Protein AF-A0AAN6PGN1-F1 (afdb_monomer)

Structure (mmCIF, N/CA/C/O backbone):
data_AF-A0AAN6PGN1-F1
#
_entry.id   AF-A0AAN6PGN1-F1
#
loop_
_atom_site.group_PDB
_atom_site.id
_atom_site.type_symbol
_atom_site.label_atom_id
_atom_site.label_alt_id
_atom_site.label_comp_id
_atom_site.label_asym_id
_atom_site.label_entity_id
_atom_site.label_seq_id
_atom_site.pdbx_PDB_ins_code
_atom_site.Cartn_x
_atom_site.Cartn_y
_atom_site.Cartn_z
_atom_site.occupancy
_atom_site.B_iso_or_equiv
_atom_site.auth_seq_id
_atom_site.auth_comp_id
_atom_site.auth_asym_id
_atom_site.auth_atom_id
_atom_site.pdbx_PDB_model_num
ATOM 1 N N . SER A 1 1 ? -33.508 22.341 -32.900 1.00 58.41 1 SER A N 1
ATOM 2 C CA . SER A 1 1 ? -33.892 21.051 -32.299 1.00 58.41 1 SER A CA 1
ATOM 3 C C . SER A 1 1 ? -32.968 19.921 -32.695 1.00 58.41 1 SER A C 1
ATOM 5 O O . SER A 1 1 ? -32.233 19.479 -31.824 1.00 58.41 1 SER A O 1
ATOM 7 N N . SER A 1 2 ? -32.912 19.515 -33.970 1.00 60.19 2 SER A N 1
ATOM 8 C CA . SER A 1 2 ? -32.261 18.254 -34.379 1.00 60.19 2 SER A CA 1
ATOM 9 C C . SER A 1 2 ? -30.797 18.068 -33.951 1.00 60.19 2 SER A C 1
ATOM 11 O O . SER A 1 2 ? -30.412 16.958 -33.599 1.00 60.19 2 SER A O 1
ATOM 13 N N . GLU A 1 3 ? -29.973 19.120 -33.910 1.00 56.38 3 GLU A N 1
ATOM 14 C CA . GLU A 1 3 ? -28.584 19.019 -33.415 1.00 56.38 3 GLU A CA 1
ATOM 15 C C . GLU A 1 3 ? -28.478 18.769 -31.898 1.00 56.38 3 GLU A C 1
ATOM 17 O O . GLU A 1 3 ? -27.506 18.176 -31.434 1.00 56.38 3 GLU A O 1
ATOM 22 N N . ALA A 1 4 ? -29.472 19.195 -31.112 1.00 56.56 4 ALA A N 1
ATOM 23 C CA . ALA A 1 4 ? -29.529 18.914 -29.678 1.00 56.56 4 ALA A CA 1
ATOM 24 C C . ALA A 1 4 ? -30.050 17.490 -29.420 1.00 56.56 4 ALA A C 1
ATOM 26 O O . ALA A 1 4 ? -29.478 16.766 -28.609 1.00 56.56 4 ALA A O 1
ATOM 27 N N . GLU A 1 5 ? -31.074 17.071 -30.169 1.00 56.91 5 GLU A N 1
ATOM 28 C CA . GLU A 1 5 ? -31.653 15.720 -30.116 1.00 56.91 5 GLU A CA 1
ATOM 29 C C . GLU A 1 5 ? -30.605 14.656 -30.501 1.00 56.91 5 GLU A C 1
ATOM 31 O O . GLU A 1 5 ? -30.325 13.751 -29.717 1.00 56.91 5 GLU A O 1
ATOM 36 N N . THR A 1 6 ? -29.902 14.835 -31.625 1.00 69.56 6 THR A N 1
ATOM 37 C CA . THR A 1 6 ? -28.827 13.915 -32.064 1.00 69.56 6 THR A CA 1
ATOM 38 C C . THR A 1 6 ? -27.598 13.901 -31.147 1.00 69.56 6 THR A C 1
ATOM 40 O O . THR A 1 6 ? -26.851 12.919 -31.125 1.00 69.56 6 THR A O 1
ATOM 43 N N . ARG A 1 7 ? -27.363 14.963 -30.363 1.00 66.19 7 ARG A N 1
ATOM 44 C CA . ARG A 1 7 ? -26.332 14.965 -29.314 1.00 66.19 7 ARG A CA 1
ATOM 45 C C . ARG A 1 7 ? -26.780 14.155 -28.097 1.00 66.19 7 ARG A C 1
ATOM 47 O O . ARG A 1 7 ? -26.010 13.337 -27.605 1.00 66.19 7 ARG A O 1
ATOM 54 N N . GLN A 1 8 ? -28.029 14.323 -27.669 1.00 73.19 8 GLN A N 1
ATOM 55 C CA . GLN A 1 8 ? -28.605 13.591 -26.541 1.00 73.19 8 GLN A CA 1
ATOM 56 C C . GLN A 1 8 ? -28.686 12.076 -26.810 1.00 73.19 8 GLN A C 1
ATOM 58 O O . GLN A 1 8 ? -28.377 11.282 -25.921 1.00 73.19 8 GLN A O 1
ATOM 63 N N . GLU A 1 9 ? -29.014 11.665 -28.039 1.00 74.94 9 GLU A N 1
ATOM 64 C CA . GLU A 1 9 ? -28.977 10.257 -28.472 1.00 74.94 9 GLU A CA 1
ATOM 65 C C . GLU A 1 9 ? -27.556 9.666 -28.435 1.00 74.94 9 GLU A C 1
ATOM 67 O O . GLU A 1 9 ? -27.356 8.539 -27.973 1.00 74.94 9 GLU A O 1
ATOM 72 N N . ARG A 1 10 ? -26.544 10.431 -28.873 1.00 72.62 10 ARG A N 1
ATOM 73 C CA . ARG A 1 10 ? -25.129 10.022 -28.801 1.00 72.62 10 ARG A CA 1
ATOM 74 C C . ARG A 1 10 ? -24.652 9.846 -27.363 1.00 72.62 10 ARG A C 1
ATOM 76 O O . ARG A 1 10 ? -23.996 8.848 -27.068 1.00 72.62 10 ARG A O 1
ATOM 83 N N . ASP A 1 11 ? -25.005 10.777 -26.482 1.00 80.25 11 ASP A N 1
ATOM 84 C CA . ASP A 1 11 ? -24.640 10.707 -25.067 1.00 80.25 11 ASP A CA 1
ATOM 85 C C . ASP A 1 11 ? -25.315 9.493 -24.395 1.00 80.25 11 ASP A C 1
ATOM 87 O O . ASP A 1 11 ? -24.651 8.731 -23.690 1.00 80.25 11 ASP A O 1
ATOM 91 N N . GLN A 1 12 ? -26.596 9.220 -24.683 1.00 78.50 12 GLN A N 1
ATOM 92 C CA . GLN A 1 12 ? -27.287 8.011 -24.204 1.00 78.50 12 GLN A CA 1
ATOM 93 C C . GLN A 1 12 ? -26.633 6.711 -24.693 1.00 78.50 12 GLN A C 1
ATOM 95 O O . GLN A 1 12 ? -26.449 5.787 -23.897 1.00 78.50 12 GLN A O 1
ATOM 100 N N . LEU A 1 13 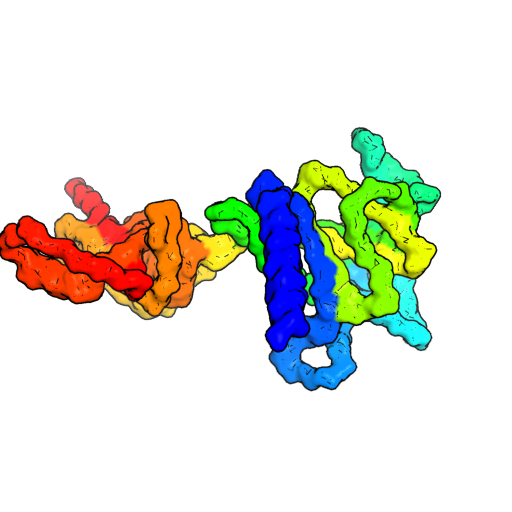? -26.233 6.633 -25.966 1.00 81.75 13 LEU A N 1
ATOM 101 C CA . LEU A 1 13 ? -25.533 5.465 -26.511 1.00 81.75 13 LEU A CA 1
ATOM 102 C C . LEU A 1 13 ? -24.159 5.256 -25.847 1.00 81.75 13 LEU A C 1
ATOM 104 O O . LEU A 1 13 ? -23.772 4.118 -25.561 1.00 81.75 13 LEU A O 1
ATOM 108 N N . ALA A 1 14 ? -23.438 6.340 -25.546 1.00 76.69 14 ALA A N 1
ATOM 109 C CA . ALA A 1 14 ? -22.181 6.284 -24.804 1.00 76.69 14 ALA A CA 1
ATOM 110 C C . ALA A 1 14 ? -22.390 5.780 -23.364 1.00 76.69 14 ALA A C 1
ATOM 112 O O . ALA A 1 14 ? -21.690 4.861 -22.934 1.00 76.69 14 ALA A O 1
ATOM 113 N N . PHE A 1 15 ? -23.392 6.296 -22.640 1.00 79.38 15 PHE A N 1
ATOM 114 C CA . PHE A 1 15 ? -23.737 5.807 -21.299 1.00 79.38 15 PHE A CA 1
ATOM 115 C C . PHE A 1 15 ? -24.167 4.334 -21.301 1.00 79.38 15 PHE A C 1
ATOM 117 O O . PHE A 1 15 ? -23.725 3.576 -20.437 1.00 79.38 15 PHE A O 1
ATOM 124 N N . ALA A 1 16 ? -24.961 3.898 -22.283 1.00 76.44 16 ALA A N 1
ATOM 125 C CA . ALA A 1 16 ? -25.347 2.494 -22.435 1.00 76.44 16 ALA A CA 1
ATOM 126 C C . ALA A 1 16 ? -24.127 1.588 -22.684 1.00 76.44 16 ALA A C 1
ATOM 128 O O . ALA A 1 16 ? -24.008 0.533 -22.064 1.00 76.44 16 ALA A O 1
ATOM 129 N N . THR A 1 17 ? -23.180 2.033 -23.517 1.00 83.69 17 THR A N 1
ATOM 130 C CA . THR A 1 17 ? -21.924 1.311 -23.789 1.00 83.69 17 THR A CA 1
ATOM 131 C C . THR A 1 17 ? -21.066 1.166 -22.527 1.00 83.69 17 THR A C 1
ATOM 133 O O . THR A 1 17 ? -20.557 0.081 -22.245 1.00 83.69 17 THR A O 1
ATOM 136 N N . VAL A 1 18 ? -20.936 2.231 -21.727 1.00 77.06 18 VAL A N 1
ATOM 137 C CA . VAL A 1 18 ? -20.223 2.190 -20.436 1.00 77.06 18 VAL A CA 1
ATOM 138 C C . VAL A 1 18 ? -20.946 1.285 -19.432 1.00 77.06 18 VAL A C 1
ATOM 140 O O . VAL A 1 18 ? -20.298 0.510 -18.732 1.00 77.06 18 VAL A O 1
ATOM 143 N N . SER A 1 19 ? -22.278 1.335 -19.380 1.00 71.88 19 SER A N 1
ATOM 144 C CA . SER A 1 19 ? -23.086 0.500 -18.484 1.00 71.88 19 SER A CA 1
ATOM 145 C C . SER A 1 19 ? -22.973 -0.993 -18.816 1.00 71.88 19 SER A C 1
ATOM 147 O O . SER A 1 19 ? -22.769 -1.797 -17.909 1.00 71.88 19 SER A O 1
ATOM 149 N N . ASP A 1 20 ? -23.015 -1.367 -20.096 1.00 75.25 20 ASP A N 1
ATOM 150 C CA . ASP A 1 20 ? -22.817 -2.747 -20.558 1.00 75.25 20 ASP A CA 1
ATOM 151 C C . ASP A 1 20 ? -21.380 -3.245 -20.302 1.00 75.25 20 ASP A C 1
ATOM 153 O O . ASP A 1 20 ? -21.184 -4.368 -19.833 1.00 75.25 20 ASP A O 1
ATOM 157 N N . ALA A 1 21 ? -20.365 -2.397 -20.506 1.00 72.19 21 ALA A N 1
ATOM 158 C CA . ALA A 1 21 ? -18.983 -2.717 -20.141 1.00 72.19 21 ALA A CA 1
ATOM 159 C C . ALA A 1 21 ? -18.827 -2.968 -18.626 1.00 72.19 21 ALA A C 1
ATOM 161 O O . ALA A 1 21 ? -18.235 -3.973 -18.225 1.00 72.19 21 ALA A O 1
ATOM 162 N N . LEU A 1 22 ? -19.418 -2.110 -17.787 1.00 68.88 22 LEU A N 1
ATOM 163 C CA . LEU A 1 22 ? -19.445 -2.289 -16.333 1.00 68.88 22 LEU A CA 1
ATOM 164 C C . LEU A 1 22 ? -20.215 -3.553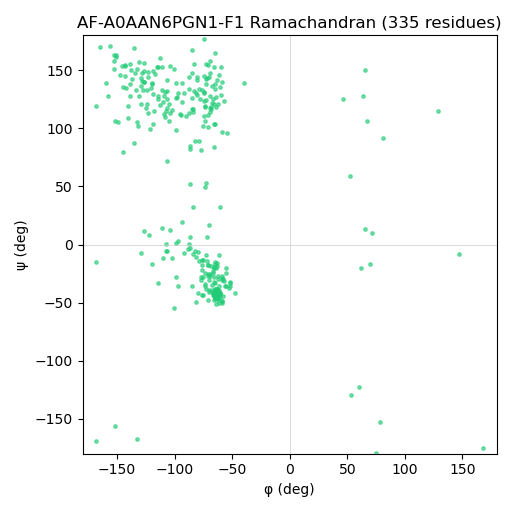 -15.928 1.00 68.88 22 LEU A C 1
ATOM 166 O O . LEU A 1 22 ? -19.731 -4.300 -15.085 1.00 68.88 22 LEU A O 1
ATOM 170 N N . ALA A 1 23 ? -21.360 -3.852 -16.546 1.00 66.81 23 ALA A N 1
ATOM 171 C CA . ALA A 1 23 ? -22.136 -5.063 -16.267 1.00 66.81 23 ALA A CA 1
ATOM 172 C C . ALA A 1 23 ? -21.358 -6.347 -16.619 1.00 66.81 23 ALA A C 1
ATOM 174 O O . ALA A 1 23 ? -21.334 -7.296 -15.833 1.00 66.81 23 ALA A O 1
ATOM 175 N N . LYS A 1 24 ? -20.637 -6.353 -17.748 1.00 65.19 24 LYS A N 1
ATOM 176 C CA . LYS A 1 24 ? -19.727 -7.442 -18.160 1.00 65.19 24 LYS A CA 1
ATOM 177 C C . LYS A 1 24 ? -18.535 -7.638 -17.216 1.00 65.19 24 LYS A C 1
ATOM 179 O O . LYS A 1 24 ? -17.930 -8.715 -17.220 1.00 65.19 24 LYS A O 1
ATOM 184 N N . GLN A 1 25 ? -18.199 -6.621 -16.422 1.00 60.25 25 GLN A N 1
ATOM 185 C CA . GLN A 1 25 ? -17.125 -6.649 -15.431 1.00 60.25 25 GLN A CA 1
ATOM 186 C C . GLN A 1 25 ? -17.639 -6.906 -14.002 1.00 60.25 25 GLN A C 1
ATOM 188 O O . GLN A 1 25 ? -16.940 -7.541 -13.222 1.00 60.25 25 GLN A O 1
ATOM 193 N N . ALA A 1 26 ? -18.880 -6.531 -13.675 1.00 51.75 26 ALA A N 1
ATOM 194 C CA . ALA A 1 26 ? -19.491 -6.673 -12.347 1.00 51.75 26 ALA A CA 1
ATOM 195 C C . ALA A 1 26 ? -19.645 -8.129 -11.860 1.00 51.75 26 ALA A C 1
ATOM 197 O O . ALA A 1 26 ? -19.813 -8.363 -10.665 1.00 51.75 26 ALA A O 1
ATOM 198 N N . GLY A 1 27 ? -19.583 -9.107 -12.771 1.00 46.38 27 GLY A N 1
ATOM 199 C CA . GLY A 1 27 ? -19.561 -10.542 -12.460 1.00 46.38 27 GLY A CA 1
ATOM 200 C C . GLY A 1 27 ? -18.165 -11.179 -12.422 1.00 46.38 27 GLY A C 1
ATOM 201 O O . GLY A 1 27 ? -18.068 -12.394 -12.260 1.00 46.38 27 GLY A O 1
ATOM 202 N N . LYS A 1 28 ? -17.086 -10.408 -12.610 1.00 52.62 28 LYS A N 1
ATOM 203 C CA . LYS A 1 28 ? -15.702 -10.906 -12.638 1.00 52.62 28 LYS A CA 1
ATOM 204 C C . LYS A 1 28 ? -14.901 -10.260 -11.513 1.00 52.62 28 LYS A C 1
ATOM 206 O O . LYS A 1 28 ? -14.868 -9.038 -11.409 1.00 52.62 28 LYS A O 1
ATOM 211 N N . SER A 1 29 ? -14.209 -11.069 -10.710 1.00 57.50 29 SER A N 1
ATOM 212 C CA . SER A 1 29 ? -13.208 -10.533 -9.783 1.00 57.50 29 SER A CA 1
ATOM 213 C C . SER A 1 29 ? -12.142 -9.798 -10.590 1.00 57.50 29 SER A C 1
ATOM 215 O O . SER A 1 29 ? -11.585 -10.358 -11.538 1.00 57.50 29 SER A O 1
ATOM 217 N N . VAL A 1 30 ? -11.839 -8.558 -10.213 1.00 62.94 30 VAL A N 1
ATOM 218 C CA . VAL A 1 30 ? -10.649 -7.874 -10.724 1.00 62.94 30 VAL A CA 1
ATOM 219 C C . VAL A 1 30 ? -9.453 -8.600 -10.113 1.00 62.94 30 VAL A C 1
ATOM 221 O O . VAL A 1 30 ? -9.309 -8.632 -8.896 1.00 62.94 30 VAL A O 1
ATOM 224 N N . PHE A 1 31 ? -8.659 -9.268 -10.949 1.00 66.75 31 PHE A N 1
ATOM 225 C CA . PHE A 1 31 ? -7.513 -10.086 -10.522 1.00 66.75 31 PHE A CA 1
ATOM 226 C C . PHE A 1 31 ? -6.163 -9.386 -10.726 1.00 66.75 31 PHE A C 1
ATOM 228 O O . PHE A 1 31 ? -5.146 -9.837 -10.205 1.00 66.75 31 PHE A O 1
ATOM 235 N N . ALA A 1 32 ? -6.165 -8.275 -11.468 1.00 77.12 32 ALA A N 1
ATOM 236 C CA . ALA A 1 32 ? -5.014 -7.420 -11.707 1.00 77.12 32 ALA A CA 1
ATOM 237 C C . ALA A 1 32 ? -5.451 -5.954 -11.851 1.00 77.12 32 ALA A C 1
ATOM 239 O O . ALA A 1 32 ? -6.515 -5.663 -12.401 1.00 77.12 32 ALA A O 1
ATOM 240 N N . VAL A 1 33 ? -4.614 -5.029 -11.385 1.00 82.62 33 VAL A N 1
ATOM 241 C CA . VAL A 1 33 ? -4.785 -3.575 -11.519 1.00 82.62 33 VAL A CA 1
ATOM 242 C C . VAL A 1 33 ? -3.419 -2.922 -11.733 1.00 82.62 33 VAL A C 1
ATOM 244 O O . VAL A 1 33 ? -2.397 -3.458 -11.312 1.00 82.62 33 VAL A O 1
ATOM 247 N N . GLY A 1 34 ? -3.376 -1.764 -12.386 1.00 85.56 34 GLY A N 1
ATOM 248 C CA . GLY A 1 34 ? -2.144 -0.998 -12.559 1.00 85.56 34 GLY A CA 1
ATOM 249 C C . GLY A 1 34 ? -2.408 0.482 -12.787 1.00 85.56 34 GLY A C 1
ATOM 250 O O . GLY A 1 34 ? -3.550 0.906 -12.968 1.00 85.56 34 GLY A O 1
ATOM 251 N N . GLY A 1 35 ? -1.343 1.277 -12.773 1.00 86.12 35 GLY A N 1
ATOM 252 C CA . GLY A 1 35 ? -1.432 2.730 -12.854 1.00 86.12 35 GLY A CA 1
ATOM 253 C C . GLY A 1 35 ? -0.090 3.411 -13.103 1.00 86.12 35 GLY A C 1
ATOM 254 O O . GLY A 1 35 ? 0.911 2.773 -13.437 1.00 86.12 35 GLY A O 1
ATOM 255 N N . LYS A 1 36 ? -0.081 4.742 -12.961 1.00 86.31 36 LYS A N 1
ATOM 256 C CA . LYS A 1 36 ? 1.104 5.589 -13.155 1.00 86.31 36 LYS A CA 1
ATOM 257 C C . LYS A 1 36 ? 1.244 6.598 -12.013 1.00 86.31 36 LYS A C 1
ATOM 259 O O . LYS A 1 36 ? 0.276 7.273 -11.675 1.00 86.31 36 LYS A O 1
ATOM 264 N N . ILE A 1 37 ? 2.448 6.726 -11.466 1.00 83.38 37 ILE A N 1
ATOM 265 C CA . ILE A 1 37 ? 2.864 7.784 -10.536 1.00 83.38 37 ILE A CA 1
ATOM 266 C C . ILE A 1 37 ? 3.595 8.837 -11.372 1.00 83.38 37 ILE A C 1
ATOM 268 O O . ILE A 1 37 ? 4.526 8.492 -12.099 1.00 83.38 37 ILE A O 1
ATOM 272 N N . LYS A 1 38 ? 3.205 10.111 -11.291 1.00 74.38 38 LYS A N 1
ATOM 273 C CA . LYS A 1 38 ? 3.974 11.200 -11.917 1.00 74.38 38 LYS A CA 1
ATOM 274 C C . LYS A 1 38 ? 5.230 11.472 -11.093 1.00 74.38 38 LYS A C 1
ATOM 276 O O . LYS A 1 38 ? 5.124 11.633 -9.882 1.00 74.38 38 LYS A O 1
ATOM 281 N N . VAL A 1 39 ? 6.389 11.554 -11.741 1.00 65.38 39 VAL A N 1
ATOM 282 C CA . VAL A 1 39 ? 7.678 11.796 -11.064 1.00 65.38 39 VAL A CA 1
ATOM 283 C C . VAL A 1 39 ? 7.703 13.199 -10.429 1.00 65.38 39 VAL A C 1
ATOM 285 O O . VAL A 1 39 ? 8.285 13.380 -9.364 1.00 65.38 39 VAL A O 1
ATOM 288 N N . ASP A 1 40 ? 6.962 14.161 -10.988 1.00 57.97 40 ASP A N 1
ATOM 289 C CA . ASP A 1 40 ? 6.768 15.502 -10.406 1.00 57.97 40 ASP A CA 1
ATOM 290 C C . ASP A 1 40 ? 6.131 15.464 -8.998 1.00 57.97 40 ASP A C 1
ATOM 292 O O . ASP A 1 40 ? 6.390 16.336 -8.174 1.00 57.97 40 ASP A O 1
ATOM 296 N N . ASN A 1 41 ? 5.341 14.425 -8.690 1.00 50.16 41 ASN A N 1
ATOM 297 C CA . ASN A 1 41 ? 4.671 14.244 -7.395 1.00 50.16 41 ASN A CA 1
ATOM 298 C C . ASN A 1 41 ? 5.546 13.520 -6.344 1.00 50.16 41 ASN A C 1
ATOM 300 O O . ASN A 1 41 ? 5.044 13.176 -5.275 1.00 50.16 41 ASN A O 1
ATOM 304 N N . LEU A 1 42 ? 6.829 13.253 -6.628 1.00 52.03 42 LEU A N 1
ATOM 305 C CA . LEU A 1 42 ? 7.799 12.752 -5.634 1.00 52.03 42 LEU A CA 1
ATOM 306 C C . LEU A 1 42 ? 8.326 13.864 -4.715 1.00 52.03 42 LEU A C 1
ATOM 308 O O . LEU A 1 42 ? 8.960 13.581 -3.701 1.00 52.03 42 LEU A O 1
ATOM 312 N N . ALA A 1 43 ? 8.097 15.128 -5.075 1.00 44.94 43 ALA A N 1
ATOM 313 C CA . ALA A 1 43 ? 8.437 16.268 -4.244 1.00 44.94 43 ALA A CA 1
ATOM 314 C C . ALA A 1 43 ? 7.385 16.440 -3.133 1.00 44.94 43 ALA A C 1
ATOM 316 O O . ALA A 1 43 ? 6.187 16.537 -3.403 1.00 44.94 43 ALA A O 1
ATOM 317 N N . GLY A 1 44 ? 7.833 16.479 -1.875 1.00 45.75 44 GLY A N 1
ATOM 318 C CA . GLY A 1 44 ? 6.946 16.649 -0.722 1.00 45.75 44 GLY A CA 1
ATOM 319 C C . GLY A 1 44 ? 6.148 17.958 -0.773 1.00 45.75 44 GLY A C 1
ATOM 320 O O . GLY A 1 44 ? 6.597 18.958 -1.345 1.00 45.75 44 GLY A O 1
ATOM 321 N N . VAL A 1 45 ? 4.971 17.953 -0.136 1.00 42.09 45 VAL A N 1
ATOM 322 C CA . VAL A 1 45 ? 4.048 19.099 -0.058 1.00 42.09 45 VAL A CA 1
ATOM 323 C C . VAL A 1 45 ? 4.750 20.300 0.592 1.00 42.09 45 VAL A C 1
ATOM 325 O O . VAL A 1 45 ? 4.834 20.389 1.814 1.00 42.09 45 VAL A O 1
ATOM 328 N N . GLY A 1 46 ? 5.265 21.220 -0.232 1.00 47.19 46 GLY A N 1
ATOM 329 C CA . GLY A 1 46 ? 5.945 22.437 0.231 1.00 47.19 46 GLY A CA 1
ATOM 330 C C . GLY A 1 46 ? 7.100 22.963 -0.633 1.00 47.19 46 GLY A C 1
ATOM 331 O O . GLY A 1 46 ? 7.580 24.059 -0.358 1.00 47.19 46 GLY A O 1
ATOM 332 N N . SER A 1 47 ? 7.556 22.240 -1.663 1.00 39.50 47 SER A N 1
ATOM 333 C CA . SER A 1 47 ? 8.641 22.711 -2.548 1.00 39.50 47 SER A CA 1
ATOM 334 C C . SER A 1 47 ? 8.126 23.318 -3.860 1.00 39.50 47 SER A C 1
ATOM 336 O O . SER A 1 47 ? 7.169 22.830 -4.458 1.00 39.50 47 SER A O 1
ATOM 338 N N . ASN A 1 48 ? 8.751 24.420 -4.293 1.00 40.84 48 ASN A N 1
ATOM 339 C CA . ASN A 1 48 ? 8.381 25.131 -5.519 1.00 40.84 48 ASN A CA 1
ATOM 340 C C . ASN A 1 48 ? 8.582 24.259 -6.770 1.00 40.84 48 ASN A C 1
ATOM 342 O O . ASN A 1 48 ? 9.568 23.537 -6.895 1.00 40.84 48 ASN A O 1
ATOM 346 N N . VAL A 1 49 ? 7.655 24.387 -7.719 1.00 46.78 49 VAL A N 1
ATOM 347 C CA . VAL A 1 49 ? 7.607 23.619 -8.971 1.00 46.78 49 VAL A CA 1
ATOM 348 C C . VAL A 1 49 ? 8.816 23.931 -9.865 1.00 46.78 49 VAL A C 1
ATOM 350 O O . VAL A 1 49 ? 8.810 24.963 -10.530 1.00 46.78 49 VAL A O 1
ATOM 353 N N . SER A 1 50 ? 9.812 23.033 -9.923 1.00 42.50 50 SER A N 1
ATOM 354 C CA . SER A 1 50 ? 10.677 22.864 -11.113 1.00 42.50 50 SER A CA 1
ATOM 355 C C . SER A 1 50 ? 11.586 21.619 -11.121 1.00 42.50 50 SER A C 1
ATOM 357 O O . SER A 1 50 ? 12.118 21.304 -12.184 1.00 42.50 50 SER A O 1
ATOM 359 N N . GLU A 1 51 ? 11.800 20.916 -10.002 1.00 45.41 51 GLU A N 1
ATOM 360 C CA . GLU A 1 51 ? 12.708 19.754 -9.958 1.00 45.41 51 GLU A CA 1
ATOM 361 C C . GLU A 1 51 ? 12.007 18.488 -9.455 1.00 45.41 51 GLU A C 1
ATOM 363 O O . GLU A 1 51 ? 11.514 18.418 -8.328 1.00 45.41 51 GLU A O 1
ATOM 368 N N . THR A 1 52 ? 11.999 17.451 -10.293 1.00 53.31 52 THR A N 1
ATOM 369 C CA . THR A 1 52 ? 11.605 16.095 -9.902 1.00 53.31 52 THR A CA 1
ATOM 370 C C . THR A 1 52 ? 12.548 15.568 -8.826 1.00 53.31 52 THR A C 1
ATOM 372 O O . THR A 1 52 ? 13.745 15.423 -9.083 1.00 53.31 52 THR A O 1
ATOM 375 N N . SER A 1 53 ? 12.027 15.212 -7.650 1.00 66.81 53 SER A N 1
ATOM 376 C CA . SER A 1 53 ? 12.835 14.529 -6.632 1.00 66.81 53 SER A CA 1
ATOM 377 C C . SER A 1 53 ? 13.278 13.156 -7.162 1.00 66.81 53 SER A C 1
ATOM 379 O O . SER A 1 53 ? 12.417 12.330 -7.474 1.00 66.81 53 SER A O 1
ATOM 381 N N . PRO A 1 54 ? 14.590 12.886 -7.305 1.00 80.31 54 PRO A N 1
ATOM 382 C CA . PRO A 1 54 ? 15.059 11.673 -7.960 1.00 80.31 54 PRO A CA 1
ATOM 383 C C . PRO A 1 54 ? 14.774 10.435 -7.108 1.00 80.31 54 PRO A C 1
ATOM 385 O O . PRO A 1 54 ? 14.922 10.449 -5.879 1.00 80.31 54 PRO A O 1
ATOM 388 N N . ILE A 1 55 ? 14.453 9.322 -7.770 1.00 86.88 55 ILE A N 1
ATOM 389 C CA . ILE A 1 55 ? 14.425 8.022 -7.095 1.00 86.88 55 ILE A CA 1
ATOM 390 C C . ILE A 1 55 ? 15.874 7.621 -6.848 1.00 86.88 55 ILE A C 1
ATOM 392 O O . ILE A 1 55 ? 16.686 7.559 -7.768 1.00 86.88 55 ILE A O 1
ATOM 396 N N . VAL A 1 56 ? 16.207 7.349 -5.598 1.00 89.50 56 VAL A N 1
ATOM 397 C CA . VAL A 1 56 ? 17.533 6.934 -5.167 1.00 89.50 56 VAL A CA 1
ATOM 398 C C . VAL A 1 56 ? 17.498 5.451 -4.837 1.00 89.50 56 VAL A C 1
ATOM 400 O O . VAL A 1 56 ? 16.634 4.989 -4.092 1.00 89.50 56 VAL A O 1
ATOM 403 N N . LEU A 1 57 ? 18.478 4.723 -5.358 1.00 91.25 57 LEU A N 1
ATOM 404 C CA . LEU A 1 57 ? 18.836 3.378 -4.931 1.00 91.25 57 LEU A CA 1
ATOM 405 C C . LEU A 1 57 ? 20.170 3.454 -4.190 1.00 91.25 57 LEU A C 1
ATOM 407 O O . LEU A 1 57 ? 21.128 4.053 -4.682 1.00 91.25 57 LEU A O 1
ATOM 411 N N . ARG A 1 58 ? 20.242 2.845 -3.010 1.00 91.31 58 ARG A N 1
ATOM 412 C CA . ARG A 1 58 ? 21.476 2.675 -2.235 1.00 91.31 58 ARG A CA 1
ATOM 413 C C . ARG A 1 58 ? 21.749 1.191 -2.090 1.00 91.31 58 ARG A C 1
ATOM 415 O O . ARG A 1 58 ? 20.927 0.511 -1.489 1.00 91.31 58 ARG A O 1
ATOM 422 N N . CYS A 1 59 ? 22.845 0.708 -2.670 1.00 88.94 59 CYS A N 1
ATOM 423 C CA . CYS A 1 59 ? 23.106 -0.723 -2.834 1.00 88.94 59 CYS A CA 1
ATOM 424 C C . CYS A 1 59 ? 24.484 -1.128 -2.298 1.00 88.94 59 CYS A C 1
ATOM 426 O O . CYS A 1 59 ? 25.482 -0.431 -2.526 1.00 88.94 59 CYS A O 1
ATOM 428 N N . ASP A 1 60 ? 24.550 -2.295 -1.663 1.00 85.69 60 ASP A N 1
ATOM 429 C CA . ASP A 1 60 ? 25.771 -2.837 -1.076 1.00 85.69 60 ASP A CA 1
ATOM 430 C C . ASP A 1 60 ? 26.621 -3.577 -2.114 1.00 85.69 60 ASP A C 1
ATOM 432 O O . ASP A 1 60 ? 26.245 -4.615 -2.681 1.00 85.69 60 ASP A O 1
ATOM 436 N N . SER A 1 61 ? 27.818 -3.036 -2.344 1.00 76.25 61 SER A N 1
ATOM 437 C CA . SER A 1 61 ? 28.832 -3.601 -3.231 1.00 76.25 61 SER A CA 1
ATOM 438 C C . SER A 1 61 ? 29.559 -4.738 -2.509 1.00 76.25 61 SER A C 1
ATOM 440 O O . SER A 1 61 ? 30.586 -4.489 -1.880 1.00 76.25 61 SER A O 1
ATOM 442 N N . GLY A 1 62 ? 29.049 -5.972 -2.624 1.00 63.62 62 GLY A N 1
ATOM 443 C CA . GLY A 1 62 ? 29.363 -7.170 -1.812 1.00 63.62 62 GLY A CA 1
ATOM 444 C C . GLY A 1 62 ? 30.804 -7.720 -1.786 1.00 63.62 62 GLY A C 1
ATOM 445 O O . GLY A 1 62 ? 30.998 -8.927 -1.677 1.00 63.62 62 GLY A O 1
ATOM 446 N N . LYS A 1 63 ? 31.821 -6.863 -1.899 1.00 61.56 63 LYS A N 1
ATOM 447 C CA . LYS A 1 63 ? 33.243 -7.156 -1.659 1.00 61.56 63 LYS A CA 1
ATOM 448 C C . LYS A 1 63 ? 33.856 -6.299 -0.540 1.00 61.56 63 LYS A C 1
ATOM 450 O O . LYS A 1 63 ? 34.924 -6.651 -0.057 1.00 61.56 63 LYS A O 1
ATOM 455 N N . LEU A 1 64 ? 33.209 -5.197 -0.140 1.00 59.03 64 LEU A N 1
ATOM 456 C CA . LEU A 1 64 ? 33.622 -4.276 0.932 1.00 59.03 64 LEU A CA 1
ATOM 457 C C . LEU A 1 64 ? 32.371 -3.626 1.557 1.00 59.03 64 LEU A C 1
ATOM 459 O O . LEU A 1 64 ? 31.325 -3.592 0.913 1.00 59.03 64 LEU A O 1
ATOM 463 N N . ASN A 1 65 ? 32.484 -3.033 2.754 1.00 62.81 65 ASN A N 1
ATOM 464 C CA . ASN A 1 65 ? 31.420 -2.228 3.392 1.00 62.81 65 ASN A CA 1
ATOM 465 C C . ASN A 1 65 ? 31.237 -0.857 2.697 1.00 62.81 65 ASN A C 1
ATOM 467 O O . ASN A 1 65 ? 31.325 0.204 3.318 1.00 62.81 65 ASN A O 1
ATOM 471 N N . HIS A 1 66 ? 31.038 -0.869 1.381 1.00 72.94 66 HIS A N 1
ATOM 472 C CA . HIS A 1 66 ? 30.850 0.311 0.550 1.00 72.94 66 HIS A CA 1
ATOM 473 C C . HIS A 1 66 ? 29.476 0.256 -0.118 1.00 72.94 66 HIS A C 1
ATOM 475 O O . HIS A 1 66 ? 29.261 -0.455 -1.102 1.00 72.94 66 HIS A O 1
ATOM 481 N N . CYS A 1 67 ? 28.552 1.053 0.412 1.00 82.31 67 CYS A N 1
ATOM 482 C CA . CYS A 1 67 ? 27.304 1.370 -0.265 1.00 82.31 67 CYS A CA 1
ATOM 483 C C . CYS A 1 67 ? 27.591 2.328 -1.432 1.00 82.31 67 CYS A C 1
ATOM 485 O O . CYS A 1 67 ? 28.343 3.292 -1.277 1.00 82.31 67 CYS A O 1
ATOM 487 N N . HIS A 1 68 ? 26.951 2.111 -2.580 1.00 87.88 68 HIS A N 1
ATOM 488 C CA . HIS A 1 68 ? 26.930 3.075 -3.685 1.00 87.88 68 HIS A CA 1
ATOM 489 C C . HIS A 1 68 ? 25.515 3.612 -3.912 1.00 87.88 68 HIS A C 1
ATOM 491 O O . HIS A 1 68 ? 24.530 2.952 -3.580 1.00 87.88 68 HIS A O 1
ATOM 497 N N . LYS A 1 69 ? 25.418 4.833 -4.447 1.00 90.69 69 LYS A N 1
ATOM 498 C CA . LYS A 1 69 ? 24.159 5.530 -4.729 1.00 90.69 69 LYS A CA 1
ATOM 499 C C . LYS A 1 69 ? 23.958 5.613 -6.241 1.00 90.69 69 LYS A C 1
ATOM 501 O O . LYS A 1 69 ? 24.778 6.236 -6.904 1.00 90.69 69 LYS A O 1
ATOM 506 N N . ALA A 1 70 ? 22.852 5.087 -6.755 1.00 90.50 70 ALA A N 1
ATOM 507 C CA . ALA A 1 70 ? 22.351 5.400 -8.094 1.00 90.50 70 ALA A CA 1
ATOM 508 C C . ALA A 1 70 ? 21.117 6.311 -7.971 1.00 90.50 70 ALA A C 1
ATOM 510 O O . ALA A 1 70 ? 20.312 6.141 -7.054 1.00 90.50 70 ALA A O 1
ATOM 511 N N . SER A 1 71 ? 20.981 7.293 -8.864 1.00 88.75 71 SER A N 1
ATOM 512 C CA . SER A 1 71 ? 19.814 8.189 -8.926 1.00 88.75 71 SER A CA 1
ATOM 513 C C . SER A 1 71 ? 19.097 7.994 -10.259 1.00 88.75 71 SER A C 1
ATOM 515 O O . SER A 1 71 ? 19.748 7.706 -11.261 1.00 88.75 71 SER A O 1
ATOM 517 N N . LEU A 1 72 ? 17.774 8.135 -10.266 1.00 85.38 72 LEU A N 1
ATOM 518 C CA . LEU A 1 72 ? 16.928 7.987 -11.447 1.00 85.38 72 LEU A CA 1
ATOM 519 C C . LEU A 1 72 ? 16.048 9.241 -11.615 1.00 85.38 72 LEU A C 1
ATOM 521 O O . LEU A 1 72 ? 15.520 9.724 -10.608 1.00 85.38 72 LEU A O 1
ATOM 525 N N . PRO A 1 73 ? 15.839 9.735 -12.850 1.00 83.31 73 PRO A N 1
ATOM 526 C CA . PRO A 1 73 ? 16.376 9.204 -14.109 1.00 83.31 73 PRO A CA 1
ATOM 527 C C . PRO A 1 73 ? 17.907 9.317 -14.198 1.00 83.31 73 PRO A C 1
ATOM 529 O O . PRO A 1 73 ? 18.510 10.181 -13.566 1.00 83.31 73 PRO A O 1
ATOM 532 N N . VAL A 1 74 ? 18.532 8.419 -14.968 1.00 82.50 74 VAL A N 1
ATOM 533 C CA . VAL A 1 74 ? 19.959 8.542 -15.305 1.00 82.50 74 VAL A CA 1
ATOM 534 C C . VAL A 1 74 ? 20.106 9.780 -16.184 1.00 82.50 74 VAL A C 1
ATOM 536 O O . VAL A 1 74 ? 19.398 9.915 -17.185 1.00 82.50 74 VAL A O 1
ATOM 539 N N . LEU A 1 75 ? 20.977 10.702 -15.785 1.00 80.44 75 LEU A N 1
ATOM 540 C CA . LEU A 1 75 ? 21.145 11.980 -16.468 1.00 80.44 75 LEU A CA 1
ATOM 541 C C . LEU A 1 75 ? 22.111 11.796 -17.639 1.00 80.44 75 LEU A C 1
ATOM 543 O O . LEU A 1 75 ? 23.271 11.449 -17.444 1.00 80.44 75 LEU A O 1
ATOM 547 N N . ALA A 1 76 ? 21.625 12.013 -18.861 1.00 75.25 76 ALA A N 1
ATOM 548 C CA . ALA A 1 76 ? 22.448 11.882 -20.057 1.00 75.25 76 ALA A CA 1
ATOM 549 C C . ALA A 1 76 ? 23.573 12.930 -20.069 1.00 75.25 76 ALA A C 1
ATOM 551 O O . ALA A 1 76 ? 23.309 14.121 -19.871 1.00 75.25 76 ALA A O 1
ATOM 552 N N . ASN A 1 77 ? 24.795 12.497 -20.389 1.00 78.81 77 ASN A N 1
ATOM 553 C CA . ASN A 1 77 ? 26.029 13.296 -20.353 1.00 78.81 77 ASN A CA 1
ATOM 554 C C . ASN A 1 77 ? 26.538 13.639 -18.935 1.00 78.81 77 ASN A C 1
ATOM 556 O O . ASN A 1 77 ? 27.476 14.426 -18.805 1.00 78.81 77 ASN A O 1
ATOM 560 N N . ASP A 1 78 ? 25.974 13.042 -17.881 1.00 85.75 78 ASP A N 1
ATOM 561 C CA . ASP A 1 78 ? 26.573 13.024 -16.543 1.00 85.75 78 ASP A CA 1
ATOM 562 C C . ASP A 1 78 ? 27.287 11.683 -16.339 1.00 85.75 78 ASP A C 1
ATOM 564 O O . ASP A 1 78 ? 26.669 10.670 -15.993 1.00 85.75 78 ASP A O 1
ATOM 568 N N . SER A 1 79 ? 28.609 11.676 -16.530 1.00 88.69 79 SER A N 1
ATOM 569 C CA . SER A 1 79 ? 29.422 10.465 -16.383 1.00 88.69 79 SER A CA 1
ATOM 570 C C . SER A 1 79 ? 29.308 9.841 -14.990 1.00 88.69 79 SER A C 1
ATOM 572 O O . SER A 1 79 ? 29.381 8.623 -14.878 1.00 88.69 79 SER A O 1
ATOM 574 N N . ALA A 1 80 ? 29.068 10.623 -13.931 1.00 87.81 80 ALA A N 1
ATOM 575 C CA . ALA A 1 80 ? 28.895 10.079 -12.585 1.00 87.81 80 ALA A CA 1
ATOM 576 C C . ALA A 1 80 ? 27.532 9.380 -12.422 1.00 87.81 80 ALA A C 1
ATOM 578 O O . ALA A 1 80 ? 27.445 8.346 -11.756 1.00 87.81 80 ALA A O 1
ATOM 579 N N . SER A 1 81 ? 26.475 9.903 -13.054 1.00 85.12 81 SER A N 1
ATOM 580 C CA . SER A 1 81 ? 25.156 9.252 -13.125 1.00 85.12 81 SER A CA 1
ATOM 581 C C . SER A 1 81 ? 25.219 7.946 -13.926 1.00 85.12 81 SER A C 1
ATOM 583 O O . SER A 1 81 ? 24.730 6.904 -13.476 1.00 85.12 81 SER A O 1
ATOM 585 N N . GLU A 1 82 ? 25.890 7.979 -15.079 1.00 87.94 82 GLU A N 1
ATOM 586 C CA . GLU A 1 82 ? 26.088 6.826 -15.962 1.00 87.94 82 GLU A CA 1
ATOM 587 C C . GLU A 1 82 ? 26.966 5.741 -15.305 1.00 87.94 82 GLU A C 1
ATOM 589 O O . GLU A 1 82 ? 26.591 4.566 -15.308 1.00 87.94 82 GLU A O 1
ATOM 594 N N . GLU A 1 83 ? 28.077 6.109 -14.654 1.00 90.44 83 GLU A N 1
ATOM 595 C CA . GLU A 1 83 ? 28.938 5.188 -13.893 1.00 90.44 83 GLU A CA 1
ATOM 596 C C . GLU A 1 83 ? 28.218 4.573 -12.686 1.00 90.44 83 GLU A C 1
ATOM 598 O O . GLU A 1 83 ? 28.332 3.367 -12.442 1.00 90.44 83 GLU A O 1
ATOM 603 N N . ALA A 1 84 ? 27.438 5.365 -11.942 1.00 89.56 84 ALA A N 1
ATOM 604 C CA . ALA A 1 84 ? 26.652 4.870 -10.816 1.00 89.56 84 ALA A CA 1
ATOM 605 C C . ALA A 1 84 ? 25.599 3.842 -11.260 1.00 89.56 84 ALA A C 1
ATOM 607 O O . ALA A 1 84 ? 25.419 2.812 -10.600 1.00 89.56 84 ALA A O 1
ATOM 608 N N . PHE A 1 85 ? 24.936 4.079 -12.395 1.00 89.25 85 PHE A N 1
ATOM 609 C CA . PHE A 1 85 ? 23.994 3.123 -12.974 1.00 89.25 85 PHE A CA 1
ATOM 610 C C . PHE A 1 85 ? 24.702 1.880 -13.539 1.00 89.25 85 PHE A C 1
ATOM 612 O O . PHE A 1 85 ? 24.265 0.756 -13.291 1.00 89.25 85 PHE A O 1
ATOM 619 N N . ALA A 1 86 ? 25.844 2.037 -14.213 1.00 88.12 86 ALA A N 1
ATOM 620 C CA . ALA A 1 86 ? 26.654 0.910 -14.677 1.00 88.12 86 ALA A CA 1
ATOM 621 C C . ALA A 1 86 ? 27.158 0.035 -13.511 1.00 88.12 86 ALA A C 1
ATOM 623 O O . ALA A 1 86 ? 27.202 -1.194 -13.628 1.00 88.12 86 ALA A O 1
ATOM 624 N N . LYS A 1 87 ? 27.479 0.639 -12.358 1.00 88.69 87 LYS A N 1
ATOM 625 C CA . LYS A 1 87 ? 27.821 -0.098 -11.135 1.00 88.69 87 LYS A CA 1
ATOM 626 C C . LYS A 1 87 ? 26.626 -0.869 -10.567 1.00 88.69 87 LYS A C 1
ATOM 628 O O . LYS A 1 87 ? 26.800 -2.034 -10.218 1.00 88.69 87 LYS A O 1
ATOM 633 N N . LEU A 1 88 ? 25.428 -0.283 -10.553 1.00 89.00 88 LEU A N 1
ATOM 634 C CA . LEU A 1 88 ? 24.198 -0.978 -10.150 1.00 89.00 88 LEU A CA 1
ATOM 635 C C . LEU A 1 88 ? 23.941 -2.229 -11.011 1.00 89.00 88 LEU A C 1
ATOM 637 O 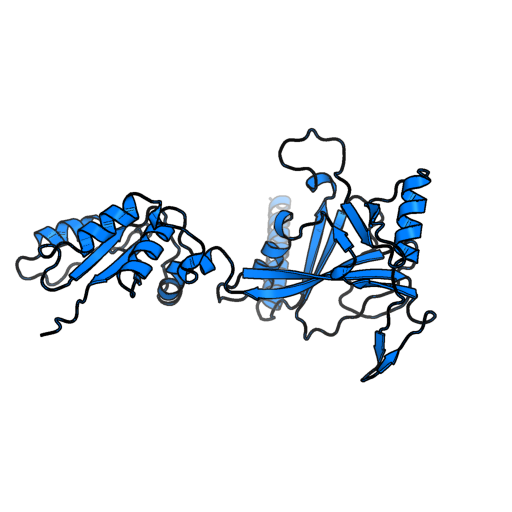O . LEU A 1 88 ? 23.636 -3.297 -10.476 1.00 89.00 88 LEU A O 1
ATOM 641 N N . LEU A 1 89 ? 24.112 -2.117 -12.335 1.00 85.94 89 LEU A N 1
ATOM 642 C CA . LEU A 1 89 ? 24.005 -3.253 -13.259 1.00 85.94 89 LEU A CA 1
ATOM 643 C C . LEU A 1 89 ? 25.033 -4.351 -12.940 1.00 85.94 89 LEU A C 1
ATOM 645 O O . LEU A 1 89 ? 24.697 -5.531 -12.973 1.00 85.94 89 LEU A O 1
ATOM 649 N N . LYS A 1 90 ? 26.273 -3.967 -12.613 1.00 86.31 90 LYS A N 1
ATOM 650 C CA . LYS A 1 90 ? 27.388 -4.883 -12.320 1.00 86.31 90 LYS A CA 1
ATOM 651 C C . LYS A 1 90 ? 27.285 -5.580 -10.958 1.00 86.31 90 LYS A C 1
ATOM 653 O O . LYS A 1 90 ? 27.741 -6.713 -10.827 1.00 86.31 90 LYS A O 1
ATOM 658 N N . ASP A 1 91 ? 26.741 -4.905 -9.950 1.00 86.81 91 ASP A N 1
ATOM 659 C CA . ASP A 1 91 ? 26.609 -5.437 -8.586 1.00 86.81 91 ASP A CA 1
ATOM 660 C C . ASP A 1 91 ? 25.353 -6.318 -8.403 1.00 86.81 91 ASP A C 1
ATOM 662 O O . ASP A 1 91 ? 25.192 -6.951 -7.349 1.00 86.81 91 ASP A O 1
ATOM 666 N N . SER A 1 92 ? 24.481 -6.349 -9.419 1.00 84.94 92 SER A N 1
ATOM 667 C CA . SER A 1 92 ? 23.295 -7.204 -9.513 1.00 84.94 92 SER A CA 1
ATOM 668 C C . SER A 1 92 ? 23.657 -8.620 -9.966 1.00 84.94 92 SER A C 1
ATOM 670 O O . SER A 1 92 ? 24.510 -8.822 -10.828 1.00 84.94 92 SER A O 1
ATOM 672 N N . GLU A 1 93 ? 22.993 -9.617 -9.393 1.00 84.44 93 GLU A N 1
ATOM 673 C CA . GLU A 1 93 ? 23.224 -11.034 -9.686 1.00 84.44 93 GLU A CA 1
ATOM 674 C C . GLU A 1 93 ? 22.417 -11.460 -10.923 1.00 84.44 93 GLU A C 1
ATOM 676 O O . GLU A 1 93 ? 21.315 -10.950 -11.115 1.00 84.44 93 GLU A O 1
ATOM 681 N N . PRO A 1 94 ? 22.884 -12.396 -11.766 1.00 80.75 94 PRO A N 1
ATOM 682 C CA . PRO A 1 94 ? 22.095 -12.849 -12.909 1.00 80.75 94 PRO A CA 1
ATOM 683 C C . PRO A 1 94 ? 20.759 -13.479 -12.474 1.00 80.75 94 PRO A C 1
ATOM 685 O O . PRO A 1 94 ? 20.691 -14.261 -11.521 1.00 80.75 94 PRO A O 1
ATOM 688 N N . ALA A 1 95 ? 19.672 -13.129 -13.160 1.00 75.69 95 ALA A N 1
ATOM 689 C CA . ALA A 1 95 ? 18.336 -13.602 -12.823 1.00 75.69 95 ALA A CA 1
ATOM 690 C C . ALA A 1 95 ? 18.061 -14.982 -13.439 1.00 75.69 95 ALA A C 1
ATOM 692 O O . ALA A 1 95 ? 17.948 -15.133 -14.655 1.00 75.69 95 ALA A O 1
ATOM 693 N N . THR A 1 96 ? 17.900 -15.982 -12.577 1.00 73.50 96 THR A N 1
ATOM 694 C CA . THR A 1 96 ? 17.330 -17.289 -12.918 1.00 73.50 96 THR A CA 1
ATOM 695 C C . THR A 1 96 ? 15.818 -17.204 -13.141 1.00 73.50 96 THR A C 1
ATOM 697 O O . THR A 1 96 ? 15.147 -16.318 -12.603 1.00 73.50 96 THR A O 1
ATOM 700 N N . TYR A 1 97 ? 15.267 -18.134 -13.922 1.00 65.75 97 TYR A N 1
ATOM 701 C CA . TYR A 1 97 ? 13.824 -18.310 -14.111 1.00 65.75 97 TYR A CA 1
ATOM 702 C C . TYR A 1 97 ? 13.429 -19.786 -13.970 1.00 65.75 97 TYR A C 1
ATOM 704 O O . TYR A 1 97 ? 14.233 -20.682 -14.220 1.00 65.75 97 TYR A O 1
ATOM 712 N N . GLY A 1 98 ? 12.198 -20.047 -13.529 1.00 58.88 98 GLY A N 1
ATOM 713 C CA . GLY A 1 98 ? 11.686 -21.406 -13.358 1.00 58.88 98 GLY A CA 1
ATOM 714 C C . GLY A 1 98 ? 11.184 -22.003 -14.674 1.00 58.88 98 GLY A C 1
ATOM 715 O O . GLY A 1 98 ? 10.367 -21.388 -15.354 1.00 58.88 98 GLY A O 1
ATOM 716 N N . VAL A 1 99 ? 11.623 -23.219 -15.003 1.00 55.66 99 VAL A N 1
ATOM 717 C CA . VAL A 1 99 ? 11.040 -24.060 -16.061 1.00 55.66 99 VAL A CA 1
ATOM 718 C C . VAL A 1 99 ? 10.589 -25.371 -15.422 1.00 55.66 99 VAL A C 1
ATOM 720 O O . VAL A 1 99 ? 11.397 -26.256 -15.127 1.00 55.66 99 VAL A O 1
ATOM 723 N N . GLY A 1 100 ? 9.289 -25.478 -15.142 1.00 64.19 100 GLY A N 1
ATOM 724 C CA . GLY A 1 100 ? 8.751 -26.548 -14.302 1.00 64.19 100 GLY A CA 1
ATOM 725 C C . GLY A 1 100 ? 9.367 -26.501 -12.899 1.00 64.19 100 GLY A C 1
ATOM 726 O O . GLY A 1 100 ? 9.301 -25.481 -12.224 1.00 64.19 100 GLY A O 1
ATOM 727 N N . SER A 1 101 ? 10.001 -27.594 -12.468 1.00 51.75 101 SER A N 1
ATOM 728 C CA . SER A 1 101 ? 10.637 -27.714 -11.147 1.00 51.75 101 SER A CA 1
ATOM 729 C C . SER A 1 101 ? 12.139 -27.372 -11.129 1.00 51.75 101 SER A C 1
ATOM 731 O O . SER A 1 101 ? 12.857 -27.851 -10.250 1.00 51.75 101 SER A O 1
ATOM 733 N N . LYS A 1 102 ? 12.655 -26.642 -12.127 1.00 55.09 102 LYS A N 1
ATOM 734 C CA . LYS A 1 102 ? 14.087 -26.317 -12.257 1.00 55.09 102 LYS A CA 1
ATOM 735 C C . LYS A 1 102 ? 14.298 -24.818 -12.419 1.00 55.09 102 LYS A C 1
ATOM 737 O O . LYS A 1 102 ? 13.657 -24.207 -13.268 1.00 55.09 102 LYS A O 1
ATOM 742 N N . GLU A 1 103 ? 15.243 -24.251 -11.673 1.00 63.38 103 GLU A N 1
ATOM 743 C CA . GLU A 1 103 ? 15.811 -22.947 -12.021 1.00 63.38 103 GLU A CA 1
ATOM 744 C C . GLU A 1 103 ? 16.761 -23.099 -13.213 1.00 63.38 103 GLU A C 1
ATOM 746 O O . GLU A 1 103 ? 17.639 -23.965 -13.224 1.00 63.38 103 GLU A O 1
ATOM 751 N N . VAL A 1 104 ? 16.575 -22.248 -14.217 1.00 70.12 104 VAL A N 1
ATOM 752 C CA . VAL A 1 104 ? 17.390 -22.162 -15.427 1.00 70.12 104 VAL A CA 1
ATOM 753 C C . VAL A 1 104 ? 18.003 -20.767 -15.497 1.00 70.12 104 VAL A C 1
ATOM 755 O O . VAL A 1 104 ? 17.349 -19.764 -15.202 1.00 70.12 104 VAL A O 1
ATOM 758 N N . PHE A 1 105 ? 19.273 -20.706 -15.887 1.00 69.69 105 PHE A N 1
ATOM 759 C CA . PHE A 1 105 ? 19.949 -19.472 -16.266 1.00 69.69 105 PHE A CA 1
ATOM 760 C C . PHE A 1 105 ? 20.253 -19.526 -17.763 1.00 69.69 105 PHE A C 1
ATOM 762 O O . PHE A 1 105 ? 20.950 -20.432 -18.216 1.00 69.69 105 PHE A O 1
ATOM 769 N N . ASP A 1 106 ? 19.709 -18.576 -18.521 1.00 65.50 106 ASP A N 1
ATOM 770 C CA . ASP A 1 106 ? 19.900 -18.475 -19.967 1.00 65.50 106 ASP A CA 1
ATOM 771 C C . ASP A 1 106 ? 19.780 -17.008 -20.406 1.00 65.50 106 ASP A C 1
ATOM 773 O O . ASP A 1 106 ? 18.686 -16.441 -20.458 1.00 65.50 106 ASP A O 1
ATOM 777 N N . GLU A 1 107 ? 20.919 -16.392 -20.731 1.00 66.31 107 GLU A N 1
ATOM 778 C CA . GLU A 1 107 ? 20.982 -15.006 -21.209 1.00 66.31 107 GLU A CA 1
ATOM 779 C C . GLU A 1 107 ? 20.417 -14.823 -22.627 1.00 66.31 107 GLU A C 1
ATOM 781 O O . GLU A 1 107 ? 20.110 -13.693 -23.015 1.00 66.31 107 GLU A O 1
ATOM 786 N N . THR A 1 108 ? 20.267 -15.903 -23.404 1.00 59.69 108 THR A N 1
ATOM 787 C CA . THR A 1 108 ? 19.641 -15.860 -24.737 1.00 59.69 108 THR A CA 1
ATOM 788 C C . THR A 1 108 ? 18.119 -15.763 -24.635 1.00 59.69 108 THR A C 1
ATOM 790 O O . THR A 1 108 ? 17.493 -15.102 -25.464 1.00 59.69 108 THR A O 1
ATOM 793 N N . TYR A 1 109 ? 17.544 -16.331 -23.570 1.00 62.44 109 TYR A N 1
ATOM 794 C CA . TYR A 1 109 ? 16.133 -16.193 -23.211 1.00 62.44 109 TYR A CA 1
ATOM 795 C C . TYR A 1 109 ? 15.850 -14.882 -22.459 1.00 62.44 109 TYR A C 1
ATOM 797 O O . TYR A 1 109 ? 14.934 -14.138 -22.818 1.00 62.44 109 TYR A O 1
ATOM 805 N N . ARG A 1 110 ? 16.643 -14.571 -21.422 1.00 63.47 110 ARG A N 1
ATOM 806 C CA . ARG A 1 110 ? 16.423 -13.412 -20.545 1.00 63.47 110 ARG A CA 1
ATOM 807 C C . ARG A 1 110 ? 17.738 -12.854 -20.001 1.00 63.47 110 ARG A C 1
ATOM 809 O O . ARG A 1 110 ? 18.302 -13.371 -19.040 1.00 63.47 110 ARG A O 1
ATOM 816 N N . LYS A 1 111 ? 18.178 -11.715 -20.537 1.00 71.25 111 LYS A N 1
ATOM 817 C CA . LYS A 1 111 ? 19.311 -10.955 -19.994 1.00 71.25 111 LYS A CA 1
ATOM 818 C C . LYS A 1 111 ? 18.811 -10.009 -18.902 1.00 71.25 111 LYS A C 1
ATOM 820 O O . LYS A 1 111 ? 18.551 -8.825 -19.136 1.00 71.25 111 LYS A O 1
ATOM 825 N N . ALA A 1 112 ? 18.640 -10.552 -17.702 1.00 74.62 112 ALA A N 1
ATOM 826 C CA . ALA A 1 112 ? 18.193 -9.803 -16.536 1.00 74.62 112 ALA A CA 1
ATOM 827 C C . ALA A 1 112 ? 19.110 -10.008 -15.322 1.00 74.62 112 ALA A C 1
ATOM 829 O O . ALA A 1 112 ? 19.665 -11.086 -15.129 1.00 74.62 112 ALA A O 1
ATOM 830 N N . GLY A 1 113 ? 19.228 -8.971 -14.495 1.00 82.25 113 GLY A N 1
ATOM 831 C CA . GLY A 1 113 ? 19.793 -9.031 -13.153 1.00 82.25 113 GLY A CA 1
ATOM 832 C C . GLY A 1 113 ? 18.700 -8.977 -12.081 1.00 82.25 113 GLY A C 1
ATOM 833 O O . GLY A 1 113 ? 17.628 -8.408 -12.302 1.00 82.25 113 GLY A O 1
ATOM 834 N N . LYS A 1 114 ? 18.983 -9.547 -10.912 1.00 85.94 114 LYS A N 1
ATOM 835 C CA . LYS A 1 114 ? 18.200 -9.453 -9.678 1.00 85.94 114 LYS A CA 1
ATOM 836 C C . LYS A 1 114 ? 19.094 -8.978 -8.529 1.00 85.94 114 LYS A C 1
ATOM 838 O O . LYS A 1 114 ? 20.289 -9.266 -8.501 1.00 85.94 114 LYS A O 1
ATOM 843 N N . MET A 1 115 ? 18.524 -8.265 -7.565 1.00 87.00 115 MET A N 1
ATOM 844 C CA . MET A 1 115 ? 19.192 -7.932 -6.306 1.00 87.00 115 MET A CA 1
ATOM 845 C C . MET A 1 115 ? 18.199 -8.080 -5.153 1.00 87.00 115 MET A C 1
ATOM 847 O O . MET A 1 115 ? 17.110 -7.506 -5.194 1.00 87.00 115 MET A O 1
ATOM 851 N N . SER A 1 116 ? 18.587 -8.847 -4.132 1.00 86.69 116 SER A N 1
ATOM 852 C CA . SER A 1 116 ? 17.793 -9.045 -2.913 1.00 86.69 116 SER A CA 1
ATOM 853 C C . SER A 1 116 ? 17.519 -7.724 -2.202 1.00 86.69 116 SER A C 1
ATOM 855 O O . SER A 1 116 ? 18.431 -6.908 -2.070 1.00 86.69 116 SER A O 1
ATOM 857 N N . ALA A 1 117 ? 16.306 -7.545 -1.668 1.00 87.00 117 ALA A N 1
ATOM 858 C CA . ALA A 1 117 ? 15.960 -6.402 -0.816 1.00 87.00 117 ALA A CA 1
ATOM 859 C C . ALA A 1 117 ? 16.879 -6.241 0.412 1.00 87.00 117 ALA A C 1
ATOM 861 O O . ALA A 1 117 ? 17.008 -5.143 0.937 1.00 87.00 117 ALA A O 1
ATOM 862 N N . ALA A 1 118 ? 17.585 -7.295 0.837 1.00 86.62 118 ALA A N 1
ATOM 863 C CA . ALA A 1 118 ? 18.599 -7.201 1.890 1.00 86.62 118 ALA A CA 1
ATOM 864 C C . ALA A 1 118 ? 19.893 -6.474 1.458 1.00 86.62 118 ALA A C 1
ATOM 866 O O . ALA A 1 118 ? 20.704 -6.135 2.312 1.00 86.62 118 ALA A O 1
ATOM 867 N N . ARG A 1 119 ? 20.112 -6.265 0.150 1.00 87.19 119 ARG A N 1
ATOM 868 C CA . ARG A 1 119 ? 21.313 -5.629 -0.425 1.00 87.19 119 ARG A CA 1
ATOM 869 C C . ARG A 1 119 ? 21.067 -4.212 -0.954 1.00 87.19 119 ARG A C 1
ATOM 871 O O . ARG A 1 119 ? 22.002 -3.607 -1.482 1.00 87.19 119 ARG A O 1
ATOM 878 N N . PHE A 1 120 ? 19.845 -3.678 -0.856 1.00 90.06 120 PHE A N 1
ATOM 879 C CA . PHE A 1 120 ? 19.565 -2.300 -1.256 1.00 90.06 120 PHE A CA 1
ATOM 880 C C . PHE A 1 120 ? 18.420 -1.639 -0.482 1.00 90.06 120 PHE A C 1
ATOM 882 O O . PHE A 1 120 ? 17.558 -2.292 0.093 1.00 90.06 120 PHE A O 1
ATOM 889 N N . SER A 1 121 ? 18.382 -0.310 -0.533 1.00 89.25 121 SER A N 1
ATOM 890 C CA . SER A 1 121 ? 17.269 0.518 -0.065 1.00 89.25 121 SER A CA 1
ATOM 891 C C . SER A 1 121 ? 16.879 1.553 -1.121 1.00 89.25 121 SER A C 1
ATOM 893 O O . SER A 1 121 ? 17.682 1.912 -1.990 1.00 89.25 121 SER A O 1
ATOM 895 N N . THR A 1 122 ? 15.640 2.042 -1.055 1.00 90.75 122 THR A N 1
ATOM 896 C CA . THR A 1 122 ? 15.128 3.092 -1.943 1.00 90.75 122 THR A CA 1
ATOM 897 C C . THR A 1 122 ? 14.279 4.110 -1.189 1.00 90.75 122 THR A C 1
ATOM 899 O O . THR A 1 122 ? 13.721 3.791 -0.143 1.00 90.75 122 THR A O 1
ATOM 902 N N . ASN A 1 123 ? 14.184 5.333 -1.717 1.00 87.25 123 ASN A N 1
ATOM 903 C CA . ASN A 1 123 ? 13.222 6.342 -1.263 1.00 87.25 123 ASN A CA 1
ATOM 904 C C . ASN A 1 123 ? 11.848 6.225 -1.949 1.00 87.25 123 ASN A C 1
ATOM 906 O O . ASN A 1 123 ? 10.957 6.990 -1.599 1.00 87.25 123 ASN A O 1
ATOM 910 N N . LEU A 1 124 ? 11.649 5.311 -2.911 1.00 86.75 124 LEU A N 1
ATOM 911 C CA . LEU A 1 124 ? 10.321 5.102 -3.491 1.00 86.75 124 LEU A CA 1
ATOM 912 C C . LEU A 1 124 ? 9.422 4.341 -2.510 1.00 86.75 124 LEU A C 1
ATOM 914 O O . LEU A 1 124 ? 9.601 3.142 -2.282 1.00 86.75 124 LEU A O 1
ATOM 918 N N . ASN A 1 125 ? 8.421 5.038 -1.977 1.00 84.94 125 ASN A N 1
ATOM 919 C CA . ASN A 1 125 ? 7.454 4.488 -1.042 1.00 84.94 125 ASN A CA 1
ATOM 920 C C . ASN A 1 125 ? 6.074 4.317 -1.720 1.00 84.94 125 ASN A C 1
ATOM 922 O O . ASN A 1 125 ? 5.404 5.313 -1.993 1.00 84.94 125 ASN A O 1
ATOM 926 N N . PRO A 1 126 ? 5.587 3.085 -1.988 1.00 86.50 126 PRO A N 1
ATOM 927 C CA . PRO A 1 126 ? 4.304 2.889 -2.672 1.00 86.50 126 PRO A CA 1
ATOM 928 C C . PRO A 1 126 ? 3.092 3.363 -1.850 1.00 86.50 126 PRO A C 1
ATOM 930 O O . PRO A 1 126 ? 2.028 3.605 -2.424 1.00 86.50 126 PRO A O 1
ATOM 933 N N . TYR A 1 127 ? 3.232 3.524 -0.530 1.00 83.62 127 TYR A N 1
ATOM 934 C CA . TYR A 1 127 ? 2.169 4.061 0.323 1.00 83.62 127 TYR A CA 1
ATOM 935 C C . TYR A 1 127 ? 1.986 5.579 0.118 1.00 83.62 127 TYR A C 1
ATOM 937 O O . TYR A 1 127 ? 0.856 6.050 0.045 1.00 83.62 127 TYR A O 1
ATOM 945 N N . GLU A 1 128 ? 3.067 6.346 -0.068 1.00 81.19 128 GLU A N 1
ATOM 946 C CA . GLU A 1 128 ? 3.013 7.815 -0.243 1.00 81.19 128 GLU A CA 1
ATOM 947 C C . GLU A 1 128 ? 2.372 8.255 -1.569 1.00 81.19 128 GLU A C 1
ATOM 949 O O . GLU A 1 128 ? 1.915 9.389 -1.704 1.00 81.19 128 GLU A O 1
ATOM 954 N N . HIS A 1 129 ? 2.297 7.355 -2.550 1.00 80.75 129 HIS A N 1
ATOM 955 C CA . HIS A 1 129 ? 1.728 7.630 -3.872 1.00 80.75 129 HIS A CA 1
ATOM 956 C C . HIS A 1 129 ? 0.327 7.035 -4.073 1.00 80.75 129 HIS A C 1
ATOM 958 O O . HIS A 1 129 ? -0.149 6.964 -5.207 1.00 80.75 129 HIS A O 1
ATOM 964 N N . GLY A 1 130 ? -0.323 6.570 -2.999 1.00 81.06 130 GLY A N 1
ATOM 965 C CA . GLY A 1 130 ? -1.667 5.983 -3.045 1.00 81.06 130 GLY A CA 1
ATOM 966 C C . GLY A 1 130 ? -1.760 4.673 -3.837 1.00 81.06 130 GLY A C 1
ATOM 967 O O . GLY A 1 130 ? -2.860 4.227 -4.158 1.00 81.06 130 GLY A O 1
ATOM 968 N N . VAL A 1 131 ? -0.627 4.037 -4.167 1.00 86.69 131 VAL A N 1
ATOM 969 C CA . VAL A 1 131 ? -0.604 2.762 -4.904 1.00 86.69 131 VAL A CA 1
ATOM 970 C C . VAL A 1 131 ? -1.243 1.670 -4.057 1.00 86.69 131 VAL A C 1
ATOM 972 O O . VAL A 1 131 ? -2.100 0.935 -4.537 1.00 86.69 131 VAL A O 1
ATOM 975 N N 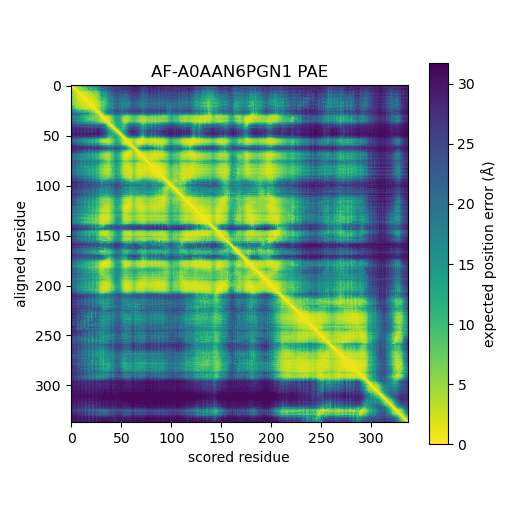. ILE A 1 132 ? -0.876 1.602 -2.776 1.00 86.75 132 ILE A N 1
ATOM 976 C CA . ILE A 1 132 ? -1.428 0.611 -1.848 1.00 86.75 132 ILE A CA 1
ATOM 977 C C . ILE A 1 132 ? -2.931 0.830 -1.626 1.00 86.75 132 ILE A C 1
ATOM 979 O O . ILE A 1 132 ? -3.685 -0.142 -1.609 1.00 86.75 132 ILE A O 1
ATOM 983 N N . ASP A 1 133 ? -3.392 2.082 -1.554 1.00 82.19 133 ASP A N 1
ATOM 984 C CA . ASP A 1 133 ? -4.820 2.406 -1.454 1.00 82.19 133 ASP A CA 1
ATOM 985 C C . ASP A 1 133 ? -5.591 2.031 -2.723 1.00 82.19 133 ASP A C 1
ATOM 987 O O . ASP A 1 133 ? -6.671 1.450 -2.631 1.00 82.19 133 ASP A O 1
ATOM 991 N N . ALA A 1 134 ? -5.030 2.296 -3.907 1.00 83.62 134 ALA A N 1
ATOM 992 C CA . ALA A 1 134 ? -5.630 1.917 -5.184 1.00 83.62 134 ALA A CA 1
ATOM 993 C C . ALA A 1 134 ? -5.738 0.391 -5.336 1.00 83.62 134 ALA A C 1
ATOM 995 O O . ALA A 1 134 ? -6.788 -0.113 -5.736 1.00 83.62 134 ALA A O 1
ATOM 996 N N . ILE A 1 135 ? -4.691 -0.358 -4.969 1.00 84.38 135 ILE A N 1
ATOM 997 C CA . ILE A 1 135 ? -4.718 -1.830 -4.961 1.00 84.38 135 ILE A CA 1
ATOM 998 C C . ILE A 1 135 ? -5.737 -2.335 -3.937 1.00 84.38 135 ILE A C 1
ATOM 1000 O O . ILE A 1 135 ? -6.517 -3.234 -4.245 1.00 84.38 135 ILE A O 1
ATOM 1004 N N . SER A 1 136 ? -5.771 -1.741 -2.743 1.00 80.94 136 SER A N 1
ATOM 1005 C CA . SER A 1 136 ? -6.735 -2.090 -1.699 1.00 80.94 136 SER A CA 1
ATOM 1006 C C . SER A 1 136 ? -8.170 -1.890 -2.192 1.00 80.94 136 SER A C 1
ATOM 1008 O O . SER A 1 136 ? -8.971 -2.818 -2.147 1.00 80.94 136 SER A O 1
ATOM 1010 N N . GLN A 1 137 ? -8.498 -0.735 -2.769 1.00 76.12 137 GLN A N 1
ATOM 1011 C CA . GLN A 1 137 ? -9.846 -0.455 -3.274 1.00 76.12 137 GLN A CA 1
ATOM 1012 C C . GLN A 1 137 ? -10.235 -1.311 -4.491 1.00 76.12 137 GLN A C 1
ATOM 1014 O O . GLN A 1 137 ? -11.399 -1.686 -4.611 1.00 76.12 137 GLN A O 1
ATOM 1019 N N . ALA A 1 138 ? -9.290 -1.631 -5.382 1.00 76.50 138 ALA A N 1
ATOM 1020 C CA . ALA A 1 138 ? -9.572 -2.381 -6.607 1.00 76.50 138 ALA A CA 1
ATOM 1021 C C . ALA A 1 138 ? -9.589 -3.910 -6.421 1.00 76.50 138 ALA A C 1
ATOM 1023 O O . ALA A 1 138 ? -10.377 -4.583 -7.084 1.00 76.50 138 ALA A O 1
ATOM 1024 N N . LEU A 1 139 ? -8.725 -4.457 -5.553 1.00 74.06 139 LEU A N 1
ATOM 1025 C CA . LEU A 1 139 ? -8.538 -5.905 -5.368 1.00 74.06 139 LEU A CA 1
ATOM 1026 C C . LEU A 1 139 ? -9.061 -6.445 -4.019 1.00 74.06 139 LEU A C 1
ATOM 1028 O O . LEU A 1 139 ? -9.149 -7.664 -3.866 1.00 74.06 139 LEU A O 1
ATOM 1032 N N . THR A 1 140 ? -9.426 -5.608 -3.031 1.00 67.75 140 THR A N 1
ATOM 1033 C CA . THR A 1 140 ? -10.142 -6.111 -1.835 1.00 67.75 140 THR A CA 1
ATOM 1034 C C . THR A 1 140 ? -11.626 -6.286 -2.108 1.00 67.75 140 THR A C 1
ATOM 1036 O O . THR A 1 140 ? -12.276 -5.467 -2.759 1.00 67.75 140 THR A O 1
ATOM 1039 N N . HIS A 1 141 ? -12.211 -7.319 -1.502 1.00 55.97 141 HIS A N 1
ATOM 1040 C CA . HIS A 1 141 ? -13.657 -7.469 -1.419 1.00 55.97 141 HIS A CA 1
ATOM 1041 C C . HIS A 1 141 ? -14.108 -7.640 0.039 1.00 55.97 141 HIS A C 1
ATOM 1043 O O . HIS A 1 141 ? -13.789 -8.626 0.701 1.00 55.97 141 HIS A O 1
ATOM 1049 N N . ARG A 1 142 ? -14.917 -6.673 0.497 1.00 51.62 142 ARG A N 1
ATOM 1050 C CA . ARG A 1 142 ? -15.864 -6.704 1.637 1.00 51.62 142 ARG A CA 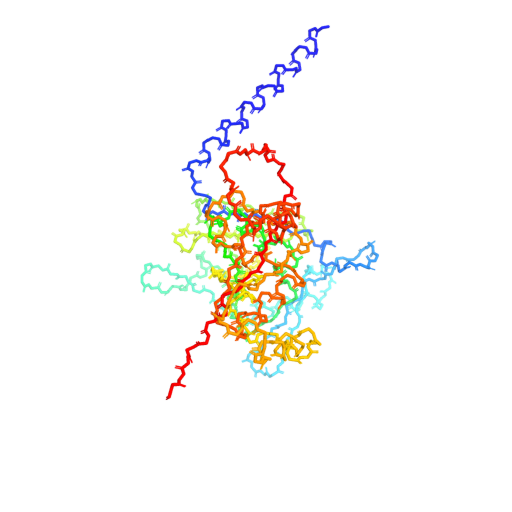1
ATOM 1051 C C . ARG A 1 142 ? -15.343 -6.952 3.060 1.00 51.62 142 ARG A C 1
ATOM 1053 O O . ARG A 1 142 ? -16.041 -6.569 3.990 1.00 51.62 142 ARG A O 1
ATOM 1060 N N . ASN A 1 143 ? -14.157 -7.516 3.255 1.00 54.00 143 ASN A N 1
ATOM 1061 C CA . ASN A 1 143 ? -13.574 -7.741 4.579 1.00 54.00 143 ASN A CA 1
ATOM 1062 C C . ASN A 1 143 ? -12.395 -6.789 4.789 1.00 54.00 143 ASN A C 1
ATOM 1064 O O . ASN A 1 143 ? -11.377 -6.934 4.116 1.00 54.00 143 ASN A O 1
ATOM 1068 N N . HIS A 1 144 ? -12.546 -5.830 5.709 1.00 56.97 144 HIS A N 1
ATOM 1069 C CA . HIS A 1 144 ? -11.591 -4.748 5.980 1.00 56.97 144 HIS A CA 1
ATOM 1070 C C . HIS A 1 144 ? -10.180 -5.278 6.281 1.00 56.97 144 HIS A C 1
ATOM 1072 O O . HIS A 1 144 ? -9.862 -5.652 7.408 1.00 56.97 144 HIS A O 1
ATOM 1078 N N . ARG A 1 145 ? -9.332 -5.313 5.255 1.00 64.00 145 ARG A N 1
ATOM 1079 C CA . ARG A 1 145 ? -7.939 -5.745 5.328 1.00 64.00 145 ARG A CA 1
ATOM 1080 C C . ARG A 1 145 ? -7.098 -4.665 4.672 1.00 64.00 145 ARG A C 1
ATOM 1082 O O . ARG A 1 145 ? -7.316 -4.338 3.509 1.00 64.00 145 ARG A O 1
ATOM 1089 N N . GLY A 1 146 ? -6.162 -4.103 5.428 1.00 71.06 146 GLY A N 1
ATOM 1090 C CA . GLY A 1 146 ? -5.085 -3.320 4.843 1.00 71.06 146 GLY A CA 1
ATOM 1091 C C . GLY A 1 146 ? -4.204 -4.215 3.971 1.00 71.06 146 GLY A C 1
ATOM 1092 O O . GLY A 1 146 ? -4.243 -5.447 4.070 1.00 71.06 146 GLY A O 1
ATOM 1093 N N . ILE A 1 147 ? -3.385 -3.591 3.13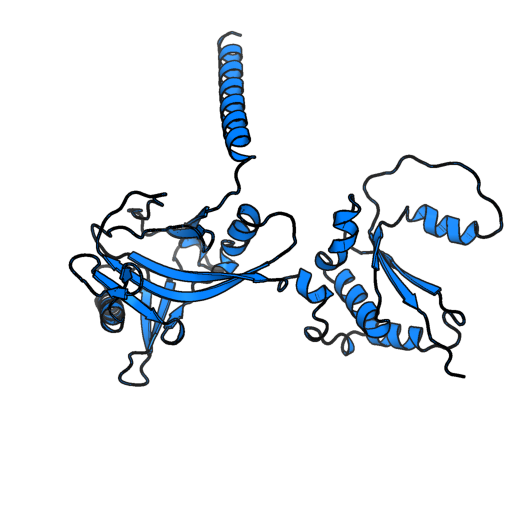3 1.00 79.94 147 ILE A N 1
ATOM 1094 C CA . ILE A 1 147 ? -2.321 -4.275 2.403 1.00 79.94 147 ILE A CA 1
ATOM 1095 C C . ILE A 1 147 ? -0.996 -3.877 3.038 1.00 79.94 147 ILE A C 1
ATOM 1097 O O . ILE A 1 147 ? -0.685 -2.689 3.124 1.00 79.94 147 ILE A O 1
ATOM 1101 N N . ARG A 1 148 ? -0.202 -4.871 3.443 1.00 84.62 148 ARG A N 1
ATOM 1102 C CA . ARG A 1 148 ? 1.217 -4.685 3.742 1.00 84.62 148 ARG A CA 1
ATOM 1103 C C . ARG A 1 148 ? 2.019 -5.045 2.498 1.00 84.62 148 ARG A C 1
ATOM 1105 O O . ARG A 1 148 ? 2.061 -6.209 2.113 1.00 84.62 148 ARG A O 1
ATOM 1112 N N . ALA A 1 149 ? 2.654 -4.053 1.891 1.00 87.38 149 ALA A N 1
ATOM 1113 C CA . ALA A 1 149 ? 3.687 -4.255 0.887 1.00 87.38 149 ALA A CA 1
ATOM 1114 C C . ALA A 1 149 ? 5.051 -4.463 1.559 1.00 87.38 149 ALA A C 1
ATOM 1116 O O . ALA A 1 149 ? 5.489 -3.619 2.344 1.00 87.38 149 ALA A O 1
ATOM 1117 N N . GLU A 1 150 ? 5.726 -5.558 1.219 1.00 87.19 150 GLU A N 1
ATOM 1118 C CA . GLU A 1 150 ? 7.111 -5.854 1.594 1.00 87.19 150 GLU A CA 1
ATOM 1119 C C . GLU A 1 150 ? 7.985 -5.865 0.346 1.00 87.19 150 GLU A C 1
ATOM 1121 O O . GLU A 1 150 ? 7.698 -6.592 -0.604 1.00 87.19 150 GLU A O 1
ATOM 1126 N N . LEU A 1 151 ? 9.056 -5.071 0.336 1.00 87.50 151 LEU A N 1
ATOM 1127 C CA . LEU A 1 151 ? 10.007 -5.054 -0.770 1.00 87.50 151 LEU A CA 1
ATOM 1128 C C . LEU A 1 151 ? 10.728 -6.408 -0.841 1.00 87.50 151 LEU A C 1
ATOM 1130 O O . LEU A 1 151 ? 11.377 -6.819 0.116 1.00 87.50 151 LEU A O 1
ATOM 1134 N N . TYR A 1 152 ? 10.603 -7.094 -1.975 1.00 83.06 152 TYR A N 1
ATOM 1135 C CA . TYR A 1 152 ? 11.113 -8.450 -2.174 1.00 83.06 152 TYR A CA 1
ATOM 1136 C C . TYR A 1 152 ? 12.440 -8.452 -2.941 1.00 83.06 152 TYR A C 1
ATOM 1138 O O . TYR A 1 152 ? 13.439 -8.986 -2.462 1.00 83.06 152 TYR A O 1
ATOM 1146 N N . ASN A 1 153 ? 12.465 -7.832 -4.124 1.00 82.06 153 ASN A N 1
ATOM 1147 C CA . ASN A 1 153 ? 13.626 -7.820 -5.015 1.00 82.06 153 ASN A CA 1
ATOM 1148 C C . ASN A 1 153 ? 13.641 -6.575 -5.909 1.00 82.06 153 ASN A C 1
ATOM 1150 O O . ASN A 1 153 ? 12.594 -6.076 -6.326 1.00 82.06 153 ASN A O 1
ATOM 1154 N N . LEU A 1 154 ? 14.841 -6.147 -6.296 1.00 78.81 154 LEU A N 1
ATOM 1155 C CA . LEU A 1 154 ? 15.064 -5.346 -7.494 1.00 78.81 154 LEU A CA 1
ATOM 1156 C C . LEU A 1 154 ? 15.257 -6.290 -8.681 1.00 78.81 154 LEU A C 1
ATOM 1158 O O . LEU A 1 154 ? 16.048 -7.226 -8.596 1.00 78.81 154 LEU A O 1
ATOM 1162 N N . ASN A 1 155 ? 14.592 -6.019 -9.798 1.00 78.62 155 ASN A N 1
ATOM 1163 C CA . ASN A 1 155 ? 14.831 -6.684 -11.074 1.00 78.62 155 ASN A CA 1
ATOM 1164 C C . ASN A 1 155 ? 15.258 -5.653 -12.127 1.00 78.62 155 ASN A C 1
ATOM 1166 O O . ASN A 1 155 ? 14.682 -4.570 -12.228 1.00 78.62 155 ASN A O 1
ATOM 1170 N N . LEU A 1 156 ? 16.250 -6.013 -12.932 1.00 65.25 156 LEU A N 1
ATOM 1171 C CA . LEU A 1 156 ? 16.813 -5.236 -14.036 1.00 65.25 156 LEU A CA 1
ATOM 1172 C C . LEU A 1 156 ? 16.698 -6.088 -15.294 1.00 65.25 156 LEU A C 1
ATOM 1174 O O . LEU A 1 156 ? 17.330 -7.133 -15.349 1.00 65.25 156 LEU A O 1
ATOM 1178 N N . ALA A 1 157 ? 15.892 -5.713 -16.286 1.00 65.81 157 ALA A N 1
ATOM 1179 C CA . ALA A 1 157 ? 15.553 -6.619 -17.392 1.00 65.81 157 ALA A CA 1
ATOM 1180 C C . ALA A 1 157 ? 15.898 -6.089 -18.791 1.00 65.81 157 ALA A C 1
ATOM 1182 O O . ALA A 1 157 ? 15.695 -4.909 -19.075 1.00 65.81 157 ALA A O 1
ATOM 1183 N N . THR A 1 158 ? 16.315 -7.016 -19.667 1.00 54.00 158 THR A N 1
ATOM 1184 C CA . THR A 1 158 ? 16.376 -6.932 -21.141 1.00 54.00 158 THR A CA 1
ATOM 1185 C C . THR A 1 158 ? 16.044 -8.338 -21.745 1.00 54.00 158 THR A C 1
ATOM 1187 O O . THR A 1 158 ? 16.558 -9.326 -21.234 1.00 54.00 158 THR A O 1
ATOM 1190 N N . ARG A 1 159 ? 15.196 -8.472 -22.797 1.00 50.56 159 ARG A N 1
ATOM 1191 C CA . ARG A 1 159 ? 14.714 -9.742 -23.485 1.00 50.56 159 ARG A CA 1
ATOM 1192 C C . ARG A 1 159 ? 13.824 -10.769 -22.698 1.00 50.56 159 ARG A C 1
ATOM 1194 O O . ARG A 1 159 ? 13.984 -10.825 -21.485 1.00 50.56 159 ARG A O 1
ATOM 1201 N N . HIS A 1 160 ? 12.878 -11.582 -23.250 1.00 40.84 160 HIS A N 1
ATOM 1202 C CA . HIS A 1 160 ? 12.158 -11.689 -24.569 1.00 40.84 160 HIS A CA 1
ATOM 1203 C C . HIS A 1 160 ? 10.593 -11.877 -24.407 1.00 40.84 160 HIS A C 1
ATOM 1205 O O . HIS A 1 160 ? 10.085 -11.603 -23.333 1.00 40.84 160 HIS A O 1
ATOM 1211 N N . ARG A 1 161 ? 9.800 -12.239 -25.448 1.00 37.16 161 ARG A N 1
ATOM 1212 C CA . ARG A 1 161 ? 8.297 -12.406 -25.519 1.00 37.16 161 ARG A CA 1
ATOM 1213 C C . ARG A 1 161 ? 7.743 -13.792 -25.070 1.00 37.16 161 ARG A C 1
ATOM 1215 O O . ARG A 1 161 ? 8.524 -14.734 -25.139 1.00 37.16 161 ARG A O 1
ATOM 1222 N N . GLY A 1 162 ? 6.425 -14.018 -24.830 1.00 40.00 162 GLY A N 1
ATOM 1223 C CA . GLY A 1 162 ? 5.258 -13.088 -24.711 1.00 40.00 162 GLY A CA 1
ATOM 1224 C C . GLY A 1 162 ? 3.923 -13.275 -25.503 1.00 40.00 162 GLY A C 1
ATOM 1225 O O . GLY A 1 162 ? 3.897 -13.002 -26.707 1.00 40.00 162 GLY A O 1
ATOM 1226 N N . ARG A 1 163 ? 2.781 -13.538 -24.810 1.00 29.53 163 ARG A N 1
ATOM 1227 C CA . ARG A 1 163 ? 1.372 -13.072 -25.097 1.00 29.53 163 ARG A CA 1
ATOM 1228 C C . ARG A 1 163 ? 0.507 -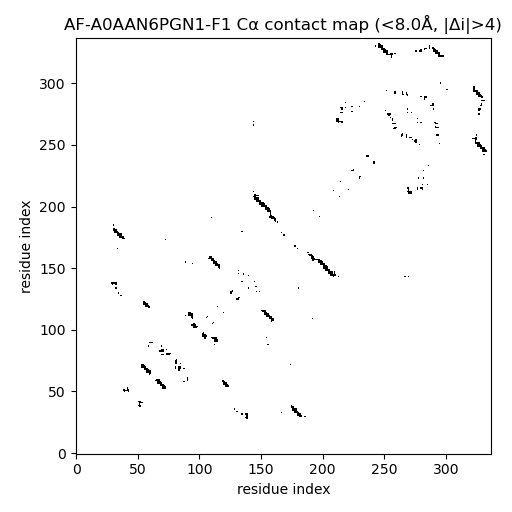13.134 -23.809 1.00 29.53 163 ARG A C 1
ATOM 1230 O O . ARG A 1 163 ? 0.480 -14.161 -23.149 1.00 29.53 163 ARG A O 1
ATOM 1237 N N . GLU A 1 164 ? -0.170 -12.044 -23.430 1.00 37.44 164 GLU A N 1
ATOM 1238 C CA . GLU A 1 164 ? -0.255 -11.643 -22.004 1.00 37.44 164 GLU A CA 1
ATOM 1239 C C . GLU A 1 164 ? -1.380 -10.599 -21.746 1.00 37.44 164 GLU A C 1
ATOM 1241 O O . GLU A 1 164 ? -1.890 -9.997 -22.695 1.00 37.44 164 GLU A O 1
ATOM 1246 N N . VAL A 1 165 ? -1.718 -10.291 -20.480 1.00 40.03 165 VAL A N 1
ATOM 1247 C CA . VAL A 1 165 ? -2.277 -8.964 -20.117 1.00 40.03 165 VAL A CA 1
ATOM 1248 C C . VAL A 1 165 ? -1.123 -7.960 -20.082 1.00 40.03 165 VAL A C 1
ATOM 1250 O O . VAL A 1 165 ? -0.546 -7.676 -19.034 1.00 40.03 165 VAL A O 1
ATOM 1253 N N . THR A 1 166 ? -0.743 -7.460 -21.255 1.00 49.44 166 THR A N 1
ATOM 1254 C CA . THR A 1 166 ? 0.417 -6.575 -21.389 1.00 49.44 166 THR A CA 1
ATOM 1255 C C . THR A 1 166 ? 0.114 -5.185 -20.834 1.00 49.44 166 THR A C 1
ATOM 1257 O O . THR A 1 166 ? -0.562 -4.371 -21.466 1.00 49.44 166 THR A O 1
ATOM 1260 N N . PHE A 1 167 ? 0.679 -4.879 -19.668 1.00 56.34 167 PHE A N 1
ATOM 1261 C CA . PHE A 1 167 ? 0.920 -3.494 -19.279 1.00 56.34 167 PHE A CA 1
ATOM 1262 C C . PHE A 1 167 ? 2.022 -2.940 -20.187 1.00 56.34 167 PHE A C 1
ATOM 1264 O O . PHE A 1 167 ? 3.142 -3.446 -20.182 1.00 56.34 167 PHE A O 1
ATOM 1271 N N . ASP A 1 168 ? 1.723 -1.916 -20.987 1.00 58.72 168 ASP A N 1
ATOM 1272 C CA . ASP A 1 168 ? 2.748 -1.280 -21.814 1.00 58.72 168 ASP A CA 1
ATOM 1273 C C . ASP A 1 168 ? 3.652 -0.394 -20.945 1.00 58.72 168 ASP A C 1
ATOM 1275 O O . ASP A 1 168 ? 3.275 0.710 -20.541 1.00 58.72 168 ASP A O 1
ATOM 1279 N N . TRP A 1 169 ? 4.841 -0.911 -20.631 1.00 67.94 169 TRP A N 1
ATOM 1280 C CA . TRP A 1 169 ? 5.893 -0.227 -19.873 1.00 67.94 169 TRP A CA 1
ATOM 1281 C C . TRP A 1 169 ? 6.752 0.710 -20.746 1.00 67.94 169 TRP A C 1
ATOM 1283 O O . TRP A 1 169 ? 7.619 1.402 -20.212 1.00 67.94 169 TRP A O 1
ATOM 1293 N N . ALA A 1 170 ? 6.557 0.738 -22.070 1.00 56.69 170 ALA A N 1
ATOM 1294 C CA . ALA A 1 170 ? 7.375 1.496 -23.019 1.00 56.69 170 ALA A CA 1
ATOM 1295 C C . ALA A 1 170 ? 6.889 2.951 -23.190 1.00 56.69 170 ALA A C 1
ATOM 1297 O O . ALA A 1 170 ? 6.682 3.449 -24.297 1.00 56.69 170 ALA A O 1
ATOM 1298 N N . SER A 1 171 ? 6.731 3.672 -22.077 1.00 56.12 171 SER A N 1
ATOM 1299 C CA . SER A 1 171 ? 6.507 5.120 -22.115 1.00 56.12 171 SER A CA 1
ATOM 1300 C C . SER A 1 171 ? 7.786 5.851 -22.538 1.00 56.12 171 SER A C 1
ATOM 1302 O O . SER A 1 171 ? 8.726 5.956 -21.753 1.00 56.12 171 SER A O 1
ATOM 1304 N N . ASN A 1 172 ? 7.795 6.448 -23.736 1.00 51.19 172 ASN A N 1
ATOM 1305 C CA . ASN A 1 172 ? 8.891 7.312 -24.215 1.00 51.19 172 ASN A CA 1
ATOM 1306 C C . ASN A 1 172 ? 9.122 8.577 -23.359 1.00 51.19 172 ASN A C 1
ATOM 1308 O O . ASN A 1 172 ? 10.115 9.274 -23.551 1.00 51.19 172 ASN A O 1
ATOM 1312 N N . ASN A 1 173 ? 8.227 8.879 -22.413 1.00 54.19 173 ASN A N 1
ATOM 1313 C CA . ASN A 1 173 ? 8.371 9.999 -21.491 1.00 54.19 173 ASN A CA 1
ATOM 1314 C C . ASN A 1 173 ? 8.843 9.487 -20.125 1.00 54.19 173 ASN A C 1
ATOM 1316 O O . ASN A 1 173 ? 8.094 8.795 -19.430 1.00 54.19 173 ASN A O 1
ATOM 1320 N N . ALA A 1 174 ? 10.046 9.898 -19.711 1.00 60.34 174 ALA A N 1
ATOM 1321 C CA . ALA A 1 174 ? 10.676 9.564 -18.425 1.00 60.34 174 ALA A CA 1
ATOM 1322 C C . ALA A 1 174 ? 10.015 10.230 -17.190 1.00 60.34 174 ALA A C 1
ATOM 1324 O O . ALA A 1 174 ? 10.609 10.297 -16.118 1.00 60.34 174 ALA A O 1
ATOM 1325 N N . THR A 1 175 ? 8.789 10.741 -17.335 1.00 65.62 175 THR A N 1
ATOM 1326 C CA . THR A 1 175 ? 8.076 11.571 -16.350 1.00 65.62 175 THR A CA 1
ATOM 1327 C C . THR A 1 175 ? 7.072 10.794 -15.492 1.00 65.62 175 THR A C 1
ATOM 1329 O O . THR A 1 175 ? 6.400 11.381 -14.641 1.00 65.62 175 THR A O 1
ATOM 1332 N N . SER A 1 176 ? 6.952 9.473 -15.671 1.00 76.75 176 SER A N 1
ATOM 1333 C CA . SER A 1 176 ? 6.082 8.636 -14.834 1.00 76.75 176 SER A CA 1
ATOM 1334 C C . SER A 1 176 ? 6.668 7.264 -14.515 1.00 76.75 176 SER A C 1
ATOM 1336 O O . SER A 1 176 ? 7.088 6.548 -15.422 1.00 76.75 176 SER A O 1
ATOM 1338 N N . ILE A 1 177 ? 6.578 6.858 -13.248 1.00 85.25 177 ILE A N 1
ATOM 1339 C CA . ILE A 1 177 ? 6.758 5.467 -12.820 1.00 85.25 177 ILE A CA 1
ATOM 1340 C C . ILE A 1 177 ? 5.457 4.726 -13.122 1.00 85.25 177 ILE A C 1
ATOM 1342 O O . ILE A 1 177 ? 4.375 5.212 -12.798 1.00 85.25 177 ILE A O 1
ATOM 1346 N N . GLN A 1 178 ? 5.539 3.541 -13.709 1.00 87.88 178 GLN A N 1
ATOM 1347 C CA . GLN A 1 178 ? 4.381 2.672 -13.906 1.00 87.88 178 GLN A CA 1
ATOM 1348 C C . GLN A 1 178 ? 4.368 1.586 -12.827 1.00 87.88 178 GLN A C 1
ATOM 1350 O O . GLN A 1 178 ? 5.426 1.182 -12.346 1.00 87.88 178 GLN A O 1
ATOM 1355 N N . TRP A 1 179 ? 3.188 1.097 -12.455 1.00 89.75 179 TRP A N 1
ATOM 1356 C CA . TRP A 1 179 ? 3.041 0.010 -11.485 1.00 89.75 179 TRP A CA 1
ATOM 1357 C C . TRP A 1 179 ? 1.888 -0.924 -11.865 1.00 89.75 179 TRP A C 1
ATOM 1359 O O . TRP A 1 179 ? 0.943 -0.513 -12.540 1.00 89.75 179 TRP A O 1
ATOM 1369 N N . ALA A 1 180 ? 1.967 -2.173 -11.408 1.00 88.69 180 ALA A N 1
ATOM 1370 C CA . ALA A 1 180 ? 0.911 -3.173 -11.519 1.00 88.69 180 ALA A CA 1
ATOM 1371 C C . ALA A 1 180 ? 0.917 -4.084 -10.282 1.00 88.69 180 ALA A C 1
ATOM 1373 O O . ALA A 1 180 ? 1.955 -4.257 -9.643 1.00 88.69 180 ALA A O 1
ATOM 1374 N N . ALA A 1 181 ? -0.237 -4.658 -9.958 1.00 87.00 181 ALA A N 1
ATOM 1375 C CA . ALA A 1 181 ? -0.434 -5.641 -8.902 1.00 87.00 181 ALA A CA 1
ATOM 1376 C C . ALA A 1 181 ? -1.471 -6.676 -9.352 1.00 87.00 181 ALA A C 1
ATOM 1378 O O . ALA A 1 181 ? -2.424 -6.337 -10.055 1.00 87.00 181 ALA A O 1
ATOM 1379 N N . PHE A 1 182 ? -1.286 -7.927 -8.944 1.00 82.69 182 PHE A N 1
ATOM 1380 C CA . PHE A 1 182 ? -2.121 -9.069 -9.315 1.00 82.69 182 PHE A CA 1
ATOM 1381 C C . PHE A 1 182 ? -2.070 -10.138 -8.213 1.00 82.69 182 PHE A C 1
ATOM 1383 O O . PHE A 1 182 ? -1.188 -10.094 -7.351 1.00 82.69 182 PHE A O 1
ATOM 1390 N N . PHE A 1 183 ? -3.018 -11.078 -8.205 1.00 72.56 183 PHE A N 1
ATOM 1391 C CA . PHE A 1 183 ? -3.001 -12.189 -7.246 1.00 72.56 183 PHE A CA 1
ATOM 1392 C C . PHE A 1 183 ? -1.852 -13.172 -7.527 1.00 72.56 183 PHE A C 1
ATOM 1394 O O . PHE A 1 183 ? -1.468 -13.387 -8.672 1.00 72.56 183 PHE A O 1
ATOM 1401 N N . SER A 1 184 ? -1.301 -13.799 -6.484 1.00 70.38 184 SER A N 1
ATOM 1402 C CA . SER A 1 184 ? -0.129 -14.688 -6.589 1.00 70.38 184 SER A CA 1
ATOM 1403 C C . SER A 1 184 ? -0.358 -15.971 -7.398 1.00 70.38 184 SER A C 1
ATOM 1405 O O . SER A 1 184 ? 0.607 -16.633 -7.768 1.00 70.38 184 SER A O 1
ATOM 1407 N N . ASP A 1 185 ? -1.615 -16.342 -7.632 1.00 68.12 185 ASP A N 1
ATOM 1408 C CA . ASP A 1 185 ? -2.051 -17.465 -8.468 1.00 68.12 185 ASP A CA 1
ATOM 1409 C C . ASP A 1 185 ? -2.237 -17.083 -9.949 1.00 68.12 185 ASP A C 1
ATOM 1411 O O . ASP A 1 185 ? -2.501 -17.950 -10.781 1.00 68.12 185 ASP A O 1
ATOM 1415 N N . CYS A 1 186 ? -2.063 -15.806 -10.306 1.00 66.81 186 CYS A N 1
ATOM 1416 C CA . CYS A 1 186 ? -2.050 -15.372 -11.696 1.00 66.81 186 CYS A CA 1
ATOM 1417 C C . CYS A 1 186 ? -0.740 -15.794 -12.375 1.00 66.81 186 CYS A C 1
ATOM 1419 O O . CYS A 1 186 ? 0.347 -15.319 -12.024 1.00 66.81 186 CYS A O 1
ATOM 1421 N N . GLU A 1 187 ? -0.855 -16.628 -13.410 1.00 63.84 187 GLU A N 1
ATOM 1422 C CA . GLU A 1 187 ? 0.216 -16.809 -14.388 1.00 63.84 187 GLU A CA 1
ATOM 1423 C C . GLU A 1 187 ? 0.563 -15.447 -15.005 1.00 63.84 187 GLU A C 1
ATOM 1425 O O . GLU A 1 187 ? -0.299 -14.739 -15.530 1.00 63.84 187 GLU A O 1
ATOM 1430 N N . HIS A 1 188 ? 1.834 -15.065 -14.905 1.00 66.69 188 HIS A N 1
ATOM 1431 C CA . HIS A 1 188 ? 2.341 -13.794 -15.398 1.00 66.69 188 HIS A CA 1
ATOM 1432 C C . HIS A 1 188 ? 3.700 -14.006 -16.064 1.00 66.69 188 HIS A C 1
ATOM 1434 O O . HIS A 1 188 ? 4.562 -14.729 -15.562 1.00 66.69 188 HIS A O 1
ATOM 1440 N N . GLU A 1 189 ? 3.893 -13.348 -17.200 1.00 67.88 189 GLU A N 1
ATOM 1441 C CA . GLU A 1 189 ? 5.161 -13.294 -17.918 1.00 67.88 189 GLU A CA 1
ATOM 1442 C C . GLU A 1 189 ? 5.692 -11.854 -17.857 1.00 67.88 189 GLU A C 1
ATOM 1444 O O . GLU A 1 189 ? 4.952 -10.924 -17.552 1.00 67.88 189 GLU A O 1
ATOM 1449 N N . VAL A 1 190 ? 6.988 -11.649 -18.091 1.00 70.25 190 VAL A N 1
ATOM 1450 C CA . VAL A 1 190 ? 7.601 -10.314 -18.087 1.00 70.25 190 VAL A CA 1
ATOM 1451 C C . VAL A 1 190 ? 8.449 -10.172 -19.343 1.00 70.25 190 VAL A C 1
ATOM 1453 O O . VAL A 1 190 ? 9.558 -10.701 -19.402 1.00 70.25 190 VAL A O 1
ATOM 1456 N N . LEU A 1 191 ? 7.910 -9.464 -20.343 1.00 67.00 191 LEU A N 1
ATOM 1457 C CA . LEU A 1 191 ? 8.441 -9.501 -21.709 1.00 67.00 191 LEU A CA 1
ATOM 1458 C C . LEU A 1 191 ? 9.755 -8.726 -21.904 1.00 67.00 191 LEU A C 1
ATOM 1460 O O . LEU A 1 191 ? 10.222 -8.020 -21.006 1.00 67.00 191 LEU A O 1
ATOM 1464 N N . GLU A 1 192 ? 10.297 -8.806 -23.126 1.00 68.19 192 GLU A N 1
ATOM 1465 C CA . GLU A 1 192 ? 11.435 -8.043 -23.645 1.00 68.19 192 GLU A CA 1
ATOM 1466 C C . GLU A 1 192 ? 11.418 -6.580 -23.184 1.00 68.19 192 GLU A C 1
ATOM 1468 O O . GLU A 1 192 ? 10.399 -5.899 -23.256 1.00 68.19 192 GLU A O 1
ATOM 1473 N N . VAL A 1 193 ? 12.593 -6.062 -22.831 1.00 70.56 193 VAL A N 1
ATOM 1474 C CA . VAL A 1 193 ? 12.901 -4.654 -23.099 1.00 70.56 193 VAL A CA 1
ATOM 1475 C C . VAL A 1 193 ? 13.642 -4.608 -24.427 1.00 70.56 193 VAL A C 1
ATOM 1477 O O . VAL A 1 193 ? 14.752 -5.133 -24.525 1.00 70.56 193 VAL A O 1
ATOM 1480 N N . THR A 1 194 ? 13.001 -4.054 -25.457 1.00 67.12 194 THR A N 1
ATOM 1481 C CA . THR A 1 194 ? 13.520 -4.017 -26.840 1.00 67.12 194 THR A CA 1
ATOM 1482 C C . THR A 1 194 ? 14.692 -3.054 -27.000 1.00 67.12 194 THR A C 1
ATOM 1484 O O . THR A 1 194 ? 15.530 -3.238 -27.879 1.00 67.12 194 THR A O 1
ATOM 1487 N N . SE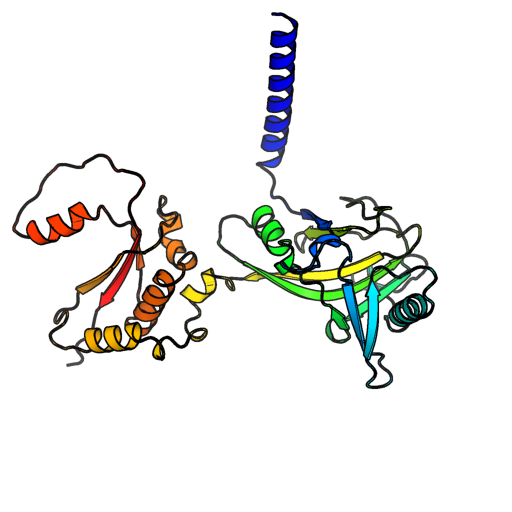R A 1 195 ? 14.744 -2.024 -26.155 1.00 67.44 195 SER A N 1
ATOM 1488 C CA . SER A 1 195 ? 15.740 -0.954 -26.166 1.00 67.44 195 SER A CA 1
ATOM 1489 C C . SER A 1 195 ? 15.779 -0.261 -24.804 1.00 67.44 195 SER A C 1
ATOM 1491 O O . SER A 1 195 ? 14.726 0.012 -24.232 1.00 67.44 195 SER A O 1
ATOM 1493 N N . GLY A 1 196 ? 16.973 0.068 -24.306 1.00 76.56 196 GLY A N 1
ATOM 1494 C CA . GLY A 1 196 ? 17.149 0.669 -22.980 1.00 76.56 196 GLY A CA 1
ATOM 1495 C C . GLY A 1 196 ? 17.065 -0.355 -21.842 1.00 76.56 196 GLY A C 1
ATOM 1496 O O . GLY A 1 196 ? 17.376 -1.530 -22.031 1.00 76.56 196 GLY A O 1
ATOM 1497 N N . TYR A 1 197 ? 16.660 0.101 -20.656 1.00 78.19 197 TYR A N 1
ATOM 1498 C CA . TYR A 1 197 ? 16.627 -0.696 -19.427 1.00 78.19 197 TYR A CA 1
ATOM 1499 C C . TYR A 1 197 ? 15.261 -0.584 -18.746 1.00 78.19 197 TYR A C 1
ATOM 1501 O O . TYR A 1 197 ? 14.749 0.522 -18.585 1.00 78.19 197 TYR A O 1
ATOM 1509 N N . ARG A 1 198 ? 14.707 -1.706 -18.266 1.00 82.62 198 ARG A N 1
ATOM 1510 C CA . ARG A 1 198 ? 13.589 -1.694 -17.305 1.00 82.62 198 ARG A CA 1
ATOM 1511 C C . ARG A 1 198 ? 14.108 -2.052 -15.923 1.00 82.62 198 ARG A C 1
ATOM 1513 O O . ARG A 1 198 ? 14.615 -3.154 -15.715 1.00 82.62 198 ARG A O 1
ATOM 1520 N N . LEU A 1 199 ? 13.914 -1.130 -14.991 1.00 85.50 199 LEU A N 1
ATOM 1521 C CA . LEU A 1 199 ? 14.039 -1.363 -13.562 1.00 85.50 199 LEU A CA 1
ATOM 1522 C C . LEU A 1 199 ? 12.661 -1.724 -12.993 1.00 85.50 199 LEU A C 1
ATOM 1524 O O . LEU A 1 199 ? 11.657 -1.115 -13.360 1.00 85.50 199 LEU A O 1
ATOM 1528 N N . THR A 1 200 ? 12.593 -2.696 -12.092 1.00 88.62 200 THR A N 1
ATOM 1529 C CA . THR A 1 200 ? 11.346 -3.110 -11.441 1.00 88.62 200 THR A CA 1
ATOM 1530 C C . THR A 1 200 ? 11.603 -3.406 -9.972 1.00 88.62 200 THR A C 1
ATOM 1532 O O . THR A 1 200 ? 12.376 -4.302 -9.641 1.00 88.62 200 THR A O 1
ATOM 1535 N N . LEU A 1 201 ? 10.931 -2.668 -9.090 1.00 90.06 201 LEU A N 1
ATOM 1536 C CA . LEU A 1 201 ? 10.858 -2.976 -7.664 1.00 90.06 201 LEU A CA 1
ATOM 1537 C C . LEU A 1 201 ? 9.684 -3.937 -7.455 1.00 90.06 201 LEU A C 1
ATOM 1539 O O . LEU A 1 201 ? 8.534 -3.569 -7.690 1.00 90.06 201 LEU A O 1
ATOM 1543 N N . ALA A 1 202 ? 9.975 -5.177 -7.070 1.00 90.06 202 ALA A N 1
ATOM 1544 C CA . ALA A 1 202 ? 8.966 -6.186 -6.778 1.00 90.06 202 ALA A CA 1
ATOM 1545 C C . ALA A 1 202 ? 8.619 -6.153 -5.286 1.00 90.06 202 ALA A C 1
ATOM 1547 O O . ALA A 1 202 ? 9.519 -6.212 -4.445 1.00 90.06 202 ALA A O 1
ATOM 1548 N N . TYR A 1 203 ? 7.326 -6.103 -4.970 1.00 90.38 203 TYR A N 1
ATOM 1549 C CA . TYR A 1 203 ? 6.812 -6.153 -3.603 1.00 90.38 203 TYR A CA 1
ATOM 1550 C C . TYR A 1 203 ? 5.887 -7.357 -3.440 1.00 90.38 203 TYR A C 1
ATOM 1552 O O . TYR A 1 203 ? 5.001 -7.567 -4.268 1.00 90.38 203 TYR A O 1
ATOM 1560 N N . ASN A 1 204 ? 6.048 -8.101 -2.349 1.00 88.62 204 ASN A N 1
ATOM 1561 C CA . ASN A 1 204 ? 5.048 -9.069 -1.915 1.00 88.62 204 ASN A CA 1
ATOM 1562 C C . ASN A 1 204 ? 3.942 -8.316 -1.168 1.00 88.62 204 ASN A C 1
ATOM 1564 O O . ASN A 1 204 ? 4.226 -7.515 -0.275 1.00 88.62 204 ASN A O 1
ATOM 1568 N N . LEU A 1 205 ? 2.687 -8.547 -1.556 1.00 86.44 205 LEU A N 1
ATOM 1569 C CA . LEU A 1 205 ? 1.522 -7.877 -0.982 1.00 86.44 205 LEU A CA 1
ATOM 1570 C C . LEU A 1 205 ? 0.756 -8.854 -0.094 1.00 86.44 205 LEU A C 1
ATOM 1572 O O . LEU A 1 205 ? 0.228 -9.856 -0.574 1.00 86.44 205 LEU A O 1
ATOM 1576 N N . TYR A 1 206 ? 0.670 -8.544 1.195 1.00 81.00 206 TYR A N 1
ATOM 1577 C CA . TYR A 1 206 ? -0.028 -9.368 2.173 1.00 81.00 206 TYR A CA 1
ATOM 1578 C C . TYR A 1 206 ? -1.290 -8.678 2.666 1.00 81.00 206 TYR A C 1
ATOM 1580 O O . TYR A 1 206 ? -1.269 -7.517 3.083 1.00 81.00 206 TYR A O 1
ATOM 1588 N N . TRP A 1 207 ? -2.382 -9.435 2.698 1.00 77.06 207 TRP A N 1
ATOM 1589 C CA . TRP A 1 207 ? -3.576 -9.047 3.430 1.00 77.06 207 TRP A CA 1
ATOM 1590 C C . TRP A 1 207 ? -3.281 -8.982 4.923 1.00 77.06 207 TRP A C 1
ATOM 1592 O O . TRP A 1 207 ? -2.817 -9.960 5.506 1.00 77.06 207 TRP A O 1
ATOM 1602 N N . THR A 1 208 ? -3.593 -7.854 5.553 1.00 70.12 208 THR A N 1
ATOM 1603 C CA . THR A 1 208 ? -3.343 -7.658 6.980 1.00 70.12 208 THR A CA 1
ATOM 1604 C C . THR A 1 208 ? -4.504 -6.959 7.684 1.00 70.12 208 THR A C 1
ATOM 1606 O O . THR A 1 208 ? -5.210 -6.141 7.099 1.00 70.12 208 THR A O 1
ATOM 1609 N N . SER A 1 209 ? -4.697 -7.253 8.969 1.00 61.44 209 SER A N 1
ATOM 1610 C CA . SER A 1 209 ? -5.492 -6.413 9.875 1.00 61.44 209 SER A CA 1
ATOM 1611 C C . SER A 1 209 ? -4.739 -5.137 10.291 1.00 61.44 209 SER A C 1
ATOM 1613 O O . SER A 1 209 ? -5.364 -4.201 10.786 1.00 61.44 209 SER A O 1
ATOM 1615 N N . SER A 1 210 ? -3.422 -5.063 10.042 1.00 56.03 210 SER A N 1
ATOM 1616 C CA . SER A 1 210 ? -2.543 -3.911 10.297 1.00 56.03 210 SER A CA 1
ATOM 1617 C C . SER A 1 210 ? -2.892 -2.689 9.430 1.00 56.03 210 SER A C 1
ATOM 1619 O O . SER A 1 210 ? -2.293 -2.451 8.386 1.00 56.03 210 SER A O 1
ATOM 1621 N N . GLY A 1 211 ? -3.861 -1.901 9.889 1.00 59.69 211 GLY A N 1
ATOM 1622 C CA . GLY A 1 211 ? -4.184 -0.542 9.440 1.00 59.69 211 GLY A CA 1
ATOM 1623 C C . GLY A 1 211 ? -4.828 0.242 10.595 1.00 59.69 211 GLY A C 1
ATOM 1624 O O . GLY A 1 211 ? -4.667 -0.172 11.744 1.00 59.69 211 GLY A O 1
ATOM 1625 N N . PRO A 1 212 ? -5.632 1.296 10.348 1.00 54.56 212 PRO A N 1
ATOM 1626 C CA . PRO A 1 212 ? -6.445 1.932 11.399 1.00 54.56 212 PRO A CA 1
ATOM 1627 C C . PRO A 1 212 ? -7.309 0.914 12.168 1.00 54.56 212 PRO A C 1
ATOM 1629 O O . PRO A 1 212 ? -7.418 0.971 13.390 1.00 54.56 212 PRO A O 1
ATOM 1632 N N . ALA A 1 213 ? -7.797 -0.100 11.443 1.00 59.19 213 ALA A N 1
ATOM 1633 C CA . ALA A 1 213 ? -8.479 -1.286 11.954 1.00 59.19 213 ALA A CA 1
ATOM 1634 C C . ALA A 1 213 ? -7.725 -2.042 13.057 1.00 59.19 213 ALA A C 1
ATOM 1636 O O . ALA A 1 213 ? -8.352 -2.594 13.961 1.00 59.19 213 ALA A O 1
ATOM 1637 N N . SER A 1 214 ? -6.392 -2.047 12.989 1.00 66.25 214 SER A N 1
ATOM 1638 C CA . SER A 1 214 ? -5.523 -2.781 13.904 1.00 66.25 214 SER A CA 1
ATOM 1639 C C . SER A 1 214 ? -5.512 -2.197 15.296 1.00 66.25 214 SER A C 1
ATOM 1641 O O . SER A 1 214 ? -5.317 -2.958 16.234 1.00 66.25 214 SER A O 1
ATOM 1643 N N . MET A 1 215 ? -5.696 -0.881 15.451 1.00 70.56 215 MET A N 1
ATOM 1644 C CA . MET A 1 215 ? -5.699 -0.267 16.783 1.00 70.56 215 MET A CA 1
ATOM 1645 C C . MET A 1 215 ? -6.893 -0.742 17.615 1.00 70.56 215 MET A C 1
ATOM 1647 O O . MET A 1 215 ? -6.833 -0.711 18.839 1.00 70.56 215 MET A O 1
ATOM 1651 N N . ALA A 1 216 ? -7.949 -1.255 16.980 1.00 70.31 216 ALA A N 1
ATOM 1652 C CA . ALA A 1 216 ? -9.062 -1.834 17.711 1.00 70.31 216 ALA A CA 1
ATOM 1653 C C . ALA A 1 216 ? -8.658 -3.117 18.476 1.00 70.31 216 ALA A C 1
ATOM 1655 O O . ALA A 1 216 ? -9.194 -3.369 19.551 1.00 70.31 216 ALA A O 1
ATOM 1656 N N . ASP A 1 217 ? -7.711 -3.916 17.973 1.00 74.88 217 ASP A N 1
ATOM 1657 C CA . ASP A 1 217 ? -7.320 -5.203 18.585 1.00 74.88 217 ASP A CA 1
ATOM 1658 C C . ASP A 1 217 ? -5.894 -5.235 19.135 1.00 74.88 217 ASP A C 1
ATOM 1660 O O . ASP A 1 217 ? -5.642 -5.885 20.146 1.00 74.88 217 ASP A O 1
ATOM 1664 N N . ASN A 1 218 ? -4.962 -4.524 18.501 1.00 76.06 218 ASN A N 1
ATOM 1665 C CA . ASN A 1 218 ? -3.597 -4.382 18.981 1.00 76.06 218 ASN A CA 1
ATOM 1666 C C . ASN A 1 218 ? -3.556 -3.280 20.041 1.00 76.06 218 ASN A C 1
ATOM 1668 O O . ASN A 1 218 ? -3.374 -2.097 19.737 1.00 76.06 218 ASN A O 1
ATOM 1672 N N . LEU A 1 219 ? -3.784 -3.693 21.284 1.00 75.62 219 LEU A N 1
ATOM 1673 C CA . LEU A 1 219 ? -3.849 -2.785 22.415 1.00 75.62 219 LEU A CA 1
ATOM 1674 C C . LEU A 1 219 ? -2.474 -2.207 22.772 1.00 75.62 219 LEU A C 1
ATOM 1676 O O . LEU A 1 219 ? -2.457 -1.093 23.272 1.00 75.62 219 LEU A O 1
ATOM 1680 N N . ASP A 1 220 ? -1.353 -2.862 22.464 1.00 75.12 220 ASP A N 1
ATOM 1681 C CA . ASP A 1 220 ? -0.018 -2.474 22.964 1.00 75.12 220 ASP A CA 1
ATOM 1682 C C . ASP A 1 220 ? 0.645 -1.303 22.204 1.00 75.12 220 ASP A C 1
ATOM 1684 O O . ASP A 1 220 ? 1.702 -0.820 22.597 1.00 75.12 220 ASP A O 1
ATOM 1688 N N . VAL A 1 221 ? 0.040 -0.827 21.107 1.00 68.56 221 VAL A N 1
ATOM 1689 C CA . VAL A 1 221 ? 0.610 0.227 20.233 1.00 68.56 221 VAL A CA 1
ATOM 1690 C C . VAL A 1 221 ? 0.553 1.630 20.848 1.00 68.56 221 VAL A C 1
ATOM 1692 O O . VAL A 1 221 ? 1.328 2.504 20.463 1.00 68.56 221 VAL A O 1
ATOM 1695 N N . LEU A 1 222 ? -0.371 1.865 21.778 1.00 69.44 222 LEU A N 1
ATOM 1696 C CA . LEU A 1 222 ? -0.535 3.144 22.466 1.00 69.44 222 LEU A CA 1
ATOM 1697 C C . LEU A 1 222 ? -0.237 2.979 23.958 1.00 69.44 222 LEU A C 1
ATOM 1699 O O . LEU A 1 222 ? -0.454 1.914 24.527 1.00 69.44 222 LEU A O 1
ATOM 1703 N N . GLU A 1 223 ? 0.195 4.056 24.607 1.00 76.12 223 GLU A N 1
ATOM 1704 C CA . GLU A 1 223 ? 0.350 4.145 26.064 1.00 76.12 223 GLU A CA 1
ATOM 1705 C C . GLU A 1 223 ? -0.776 5.039 26.628 1.00 76.12 223 GLU A C 1
ATOM 1707 O O . GLU A 1 223 ? -0.537 6.200 26.966 1.00 76.12 223 GLU A O 1
ATOM 1712 N N . PRO A 1 224 ? -2.046 4.579 26.658 1.00 68.62 224 PRO A N 1
ATOM 1713 C CA . PRO A 1 224 ? -3.171 5.351 27.172 1.00 68.62 224 PRO A CA 1
ATOM 1714 C C . PRO A 1 224 ? -3.036 5.674 28.660 1.00 68.62 224 PRO A C 1
ATOM 1716 O O . PRO A 1 224 ? -3.694 6.598 29.115 1.00 68.62 224 PRO A O 1
ATOM 1719 N N . GLU A 1 225 ? -2.158 4.999 29.401 1.00 70.69 225 GLU A N 1
ATOM 1720 C CA . GLU A 1 225 ? -1.737 5.370 30.755 1.00 70.69 225 GLU A CA 1
ATOM 1721 C C . GLU A 1 225 ? -1.187 6.814 30.828 1.00 70.69 225 GLU A C 1
ATOM 1723 O O . GLU A 1 225 ? -1.289 7.460 31.870 1.00 70.69 225 GLU A O 1
ATOM 1728 N N . SER A 1 226 ? -0.679 7.360 29.713 1.00 74.31 226 SER A N 1
ATOM 1729 C CA . SER A 1 226 ? -0.292 8.776 29.577 1.00 74.31 226 SER A CA 1
ATOM 1730 C C . SER A 1 226 ? -1.477 9.747 29.408 1.00 74.31 226 SER A C 1
ATOM 1732 O O . SER A 1 226 ? -1.312 10.962 29.529 1.00 74.31 226 SER A O 1
ATOM 1734 N N . LEU A 1 227 ? -2.686 9.246 29.128 1.00 79.38 227 LEU A N 1
ATOM 1735 C CA . LEU A 1 227 ? -3.880 10.052 28.877 1.00 79.38 227 LEU A CA 1
ATOM 1736 C C . LEU A 1 227 ? -4.681 10.243 30.168 1.00 79.38 227 LEU A C 1
ATOM 1738 O O . LEU A 1 227 ? -5.204 9.285 30.732 1.00 79.38 227 LEU A O 1
ATOM 1742 N N . HIS A 1 228 ? -4.911 11.497 30.570 1.00 82.62 228 HIS A N 1
ATOM 1743 C CA . HIS A 1 228 ? -5.713 11.829 31.762 1.00 82.62 228 HIS A CA 1
ATOM 1744 C C . HIS A 1 228 ? -7.102 11.154 31.782 1.00 82.62 228 HIS A C 1
ATOM 1746 O O . HIS A 1 228 ? -7.610 10.806 32.847 1.00 82.62 228 HIS A O 1
ATOM 1752 N N . PHE A 1 229 ? -7.708 10.946 30.605 1.00 84.06 229 PHE A N 1
ATOM 1753 C CA . PHE A 1 229 ? -8.975 10.226 30.458 1.00 84.06 229 PHE A CA 1
ATOM 1754 C C . PHE A 1 229 ? -8.898 8.774 30.954 1.00 84.06 229 PHE A C 1
ATOM 1756 O O . PHE A 1 229 ? -9.827 8.315 31.614 1.00 84.06 229 PHE A O 1
ATOM 1763 N N . PHE A 1 230 ? -7.808 8.056 30.666 1.00 85.25 230 PHE A N 1
ATOM 1764 C CA . PHE A 1 230 ? -7.656 6.654 31.054 1.00 85.25 230 PHE A CA 1
ATOM 1765 C C . PHE A 1 230 ? -7.588 6.516 32.575 1.00 85.25 230 PHE A C 1
ATOM 1767 O O . PHE A 1 230 ? -8.340 5.732 33.148 1.00 85.25 230 PHE A O 1
ATOM 1774 N N . SER A 1 231 ? -6.770 7.339 33.236 1.00 84.75 231 SER A N 1
ATOM 1775 C CA . SER A 1 231 ? -6.640 7.351 34.698 1.00 84.75 231 SER A CA 1
ATOM 1776 C C . SER A 1 231 ? -7.954 7.730 35.390 1.00 84.75 231 SER A C 1
ATOM 1778 O O . SER A 1 231 ? -8.331 7.111 36.383 1.00 84.75 231 SER A O 1
ATOM 1780 N N . ALA A 1 232 ? -8.697 8.700 34.842 1.00 87.31 232 ALA A N 1
ATOM 1781 C CA . ALA A 1 232 ? -10.016 9.077 35.354 1.00 87.31 232 ALA A CA 1
ATOM 1782 C C . ALA A 1 232 ? -11.058 7.956 35.178 1.00 87.31 232 ALA A C 1
ATOM 1784 O O . ALA A 1 232 ? -11.812 7.661 36.106 1.00 87.31 232 ALA A O 1
ATOM 1785 N N . LEU A 1 233 ? -11.082 7.294 34.015 1.00 86.62 233 LEU A N 1
ATOM 1786 C CA . LEU A 1 233 ? -11.966 6.159 33.741 1.00 86.62 233 LEU A CA 1
ATOM 1787 C C . LEU A 1 233 ? -11.623 4.944 34.617 1.00 86.62 233 LEU A C 1
ATOM 1789 O O . LEU A 1 233 ? -12.526 4.286 35.129 1.00 86.62 233 LEU A O 1
ATOM 1793 N N . GLN A 1 234 ? -10.336 4.663 34.825 1.00 87.81 234 GLN A N 1
ATOM 1794 C CA . GLN A 1 234 ? -9.869 3.597 35.709 1.00 87.81 234 GLN A CA 1
ATOM 1795 C C . GLN A 1 234 ? -10.301 3.855 37.158 1.00 87.81 234 GLN A C 1
ATOM 1797 O O . GLN A 1 234 ? -10.887 2.967 37.774 1.00 87.81 234 GLN A O 1
ATOM 1802 N N . ALA A 1 235 ? -10.093 5.071 37.674 1.00 86.94 235 ALA A N 1
ATOM 1803 C CA . ALA A 1 235 ? -10.533 5.454 39.016 1.00 86.94 235 ALA A CA 1
ATOM 1804 C C . ALA A 1 235 ? -12.063 5.361 39.178 1.00 86.94 235 ALA A C 1
ATOM 1806 O O . ALA A 1 235 ? -12.546 4.884 40.204 1.00 86.94 235 ALA A O 1
ATOM 1807 N N . LEU A 1 236 ? -12.830 5.748 38.151 1.00 88.12 236 LEU A N 1
ATOM 1808 C CA . LEU A 1 236 ? -14.290 5.617 38.140 1.00 88.12 236 LEU A CA 1
ATOM 1809 C C . LEU A 1 236 ? -14.738 4.145 38.179 1.00 88.12 236 LEU A C 1
ATOM 1811 O O . LEU A 1 236 ? -15.608 3.794 38.968 1.00 88.12 236 LEU A O 1
ATOM 1815 N N . LEU A 1 237 ? -14.126 3.273 37.371 1.00 84.44 237 LEU A N 1
ATOM 1816 C CA . LEU A 1 237 ? -14.436 1.834 37.333 1.00 84.44 237 LEU A CA 1
ATOM 1817 C C . LEU A 1 237 ? -13.970 1.064 38.583 1.00 84.44 237 LEU A C 1
ATOM 1819 O O . LEU A 1 237 ? -14.433 -0.054 38.816 1.00 84.44 237 LEU A O 1
ATOM 1823 N N . GLN A 1 238 ? -13.063 1.643 39.373 1.00 85.50 238 GLN A N 1
ATOM 1824 C CA . GLN A 1 238 ? -12.614 1.125 40.670 1.00 85.50 238 GLN A CA 1
ATOM 1825 C C . GLN A 1 238 ? -13.428 1.670 41.858 1.00 85.50 238 GLN A C 1
ATOM 1827 O O . GLN A 1 238 ? -13.247 1.199 42.980 1.00 85.50 238 GLN A O 1
ATOM 1832 N N . CYS A 1 239 ? -14.324 2.640 41.644 1.00 87.50 239 CYS A N 1
ATOM 1833 C CA . CYS A 1 239 ? -15.167 3.201 42.697 1.00 87.50 239 CYS A CA 1
ATOM 1834 C C . CYS A 1 239 ? -16.276 2.201 43.100 1.00 87.50 239 CYS A C 1
ATOM 1836 O O . CYS A 1 239 ? -17.108 1.871 42.254 1.00 87.50 239 CYS A O 1
ATOM 1838 N N . PRO A 1 240 ? -16.352 1.736 44.367 1.00 85.50 240 PRO A N 1
ATOM 1839 C CA . PRO A 1 240 ? -17.329 0.718 44.778 1.00 85.50 240 PRO A CA 1
ATOM 1840 C C . PRO A 1 240 ? -18.797 1.140 44.622 1.00 85.50 240 PRO A C 1
ATOM 1842 O O . PRO A 1 240 ? -19.657 0.296 44.376 1.00 85.50 240 PRO A O 1
ATOM 1845 N N . ASP A 1 241 ? -19.075 2.441 44.740 1.00 87.06 241 ASP A N 1
ATOM 1846 C CA . ASP A 1 241 ? -20.419 3.014 44.609 1.00 87.06 241 ASP A CA 1
ATOM 1847 C C . ASP A 1 241 ? -20.835 3.227 43.140 1.00 87.06 241 ASP A C 1
ATOM 1849 O O . ASP A 1 241 ? -21.999 3.514 42.849 1.00 87.06 241 ASP A O 1
ATOM 1853 N N . PHE A 1 242 ? -19.903 3.087 42.189 1.00 80.38 242 PHE A N 1
ATOM 1854 C CA . PHE A 1 242 ? -20.168 3.262 40.765 1.00 80.38 242 PHE A CA 1
ATOM 1855 C C . PHE A 1 242 ? -20.586 1.937 40.116 1.00 80.38 242 PHE A C 1
ATOM 1857 O O . PHE A 1 242 ? -19.781 1.027 39.934 1.00 80.38 242 PHE A O 1
ATOM 1864 N N . LEU A 1 243 ? -21.863 1.843 39.724 1.00 78.50 243 LEU A N 1
ATOM 1865 C CA . LEU A 1 243 ? -22.481 0.617 39.193 1.00 78.50 243 LEU A CA 1
ATOM 1866 C C . LEU A 1 243 ? -22.270 -0.606 40.126 1.00 78.50 243 LEU A C 1
ATOM 1868 O O . LEU A 1 243 ? -21.748 -1.632 39.685 1.00 78.50 243 LEU A O 1
ATOM 1872 N N . PRO A 1 244 ? -22.720 -0.553 41.400 1.00 75.50 244 PRO A N 1
ATOM 1873 C CA . PRO A 1 244 ? -22.418 -1.568 42.426 1.00 75.50 244 PRO A CA 1
ATOM 1874 C C . PRO A 1 244 ? -23.002 -2.966 42.133 1.00 75.50 244 PRO A C 1
ATOM 1876 O O . PRO A 1 244 ? -22.595 -3.962 42.736 1.00 75.50 244 PRO A O 1
ATOM 1879 N N . ASN A 1 245 ? -23.952 -3.045 41.195 1.00 78.75 245 ASN A N 1
ATOM 1880 C CA . ASN A 1 245 ? -24.572 -4.278 40.698 1.00 78.75 245 ASN A CA 1
ATOM 1881 C C . ASN A 1 245 ? -24.166 -4.592 39.239 1.00 78.75 245 ASN A C 1
ATOM 1883 O O . ASN A 1 245 ? -24.809 -5.403 38.572 1.00 78.75 245 ASN A O 1
ATOM 1887 N N . GLY A 1 246 ? -23.123 -3.932 38.726 1.00 76.38 246 GLY A N 1
ATOM 1888 C CA . GLY A 1 246 ? -22.800 -3.882 37.301 1.00 76.38 246 GLY A CA 1
ATOM 1889 C C . GLY A 1 246 ? -23.730 -2.948 36.518 1.00 76.38 246 GLY A C 1
ATOM 1890 O O . GLY A 1 246 ? -24.619 -2.300 37.072 1.00 76.38 246 GLY A O 1
ATOM 1891 N N . GLY A 1 247 ? -23.512 -2.860 35.206 1.00 77.50 247 GLY A N 1
ATOM 1892 C CA . GLY A 1 247 ? -24.320 -2.012 34.327 1.00 77.50 247 GLY A CA 1
ATOM 1893 C C . GLY A 1 247 ? -23.720 -1.828 32.937 1.00 77.50 247 GLY A C 1
ATOM 1894 O O . GLY A 1 247 ? -22.697 -2.433 32.602 1.00 77.50 247 GLY A O 1
ATOM 1895 N N . LEU A 1 248 ? -24.370 -0.987 32.132 1.00 75.00 248 LEU A N 1
ATOM 1896 C CA . LEU A 1 248 ? -23.853 -0.517 30.849 1.00 75.00 248 LEU A CA 1
ATOM 1897 C C . LEU A 1 248 ? -23.231 0.870 31.029 1.00 75.00 248 LEU A C 1
ATOM 1899 O O . LEU A 1 248 ? -23.893 1.786 31.509 1.00 75.00 248 LEU A O 1
ATOM 1903 N N . LEU A 1 249 ? -21.978 1.019 30.607 1.00 80.19 249 LEU A N 1
ATOM 1904 C CA . LEU A 1 249 ? -21.316 2.314 30.459 1.00 80.19 249 LEU A CA 1
ATOM 1905 C C . LEU A 1 249 ? -21.156 2.592 28.964 1.00 80.19 249 LEU A C 1
ATOM 1907 O O . LEU A 1 249 ? -20.636 1.737 28.245 1.00 80.19 249 LEU A O 1
ATOM 1911 N N . GLY A 1 250 ? -21.610 3.759 28.504 1.00 82.69 250 GLY A N 1
ATOM 1912 C CA . GLY A 1 250 ? -21.618 4.139 27.093 1.00 82.69 250 GLY A CA 1
ATOM 1913 C C . GLY A 1 250 ? -21.115 5.562 26.855 1.00 82.69 250 GLY A C 1
ATOM 1914 O O . GLY A 1 250 ? -21.323 6.444 27.684 1.00 82.69 250 GLY A O 1
ATOM 1915 N N . PHE A 1 251 ? -20.473 5.765 25.707 1.00 83.75 251 PHE A N 1
ATOM 1916 C CA . PHE A 1 251 ? -19.962 7.042 25.215 1.00 83.75 251 PHE A CA 1
ATOM 1917 C C . PHE A 1 251 ? -20.419 7.241 23.768 1.00 83.75 251 PHE A C 1
ATOM 1919 O O . PHE A 1 251 ? -20.213 6.365 22.922 1.00 83.75 251 PHE A O 1
ATOM 1926 N N . THR A 1 252 ? -21.024 8.389 23.474 1.00 83.44 252 THR A N 1
ATOM 1927 C CA . THR A 1 252 ? -21.368 8.805 22.109 1.00 83.44 252 THR A CA 1
ATOM 1928 C C . THR A 1 252 ? -20.100 9.084 21.303 1.00 83.44 252 THR A C 1
ATOM 1930 O O . THR A 1 252 ? -19.175 9.730 21.796 1.00 83.44 252 THR A O 1
ATOM 1933 N N . CYS A 1 253 ? -20.057 8.620 20.059 1.00 81.50 253 CYS A N 1
ATOM 1934 C CA . CYS A 1 253 ? -18.963 8.891 19.135 1.00 81.50 253 CYS A CA 1
ATOM 1935 C C . CYS A 1 253 ? -18.980 10.345 18.660 1.00 81.50 253 CYS A C 1
ATOM 1937 O O . CYS A 1 253 ? -20.030 10.907 18.356 1.00 81.50 253 CYS A O 1
ATOM 1939 N N . THR A 1 254 ? -17.787 10.905 18.499 1.00 82.06 254 THR A N 1
ATOM 1940 C CA . THR A 1 254 ? -17.544 12.249 17.965 1.00 82.06 254 THR A CA 1
ATOM 1941 C C . THR A 1 254 ? -17.742 12.302 16.446 1.00 82.06 254 THR A C 1
ATOM 1943 O O . THR A 1 254 ? -18.083 13.349 15.899 1.00 82.06 254 THR A O 1
ATOM 1946 N N . HIS A 1 255 ? -17.525 11.182 15.747 1.00 74.75 255 HIS A N 1
ATOM 1947 C CA . HIS A 1 255 ? -17.686 11.086 14.294 1.00 74.75 255 HIS A CA 1
ATOM 1948 C C . HIS A 1 255 ? -18.886 10.218 13.895 1.00 74.75 255 HIS A C 1
ATOM 1950 O O . HIS A 1 255 ? -19.242 9.249 14.566 1.00 74.75 255 HIS A O 1
ATOM 1956 N N . ALA A 1 256 ? -19.452 10.513 12.722 1.00 76.56 256 ALA A N 1
ATOM 1957 C CA . ALA A 1 256 ? -20.385 9.620 12.048 1.00 76.56 256 ALA A CA 1
ATOM 1958 C C . ALA A 1 256 ? -19.636 8.445 11.389 1.00 76.56 256 ALA A C 1
ATOM 1960 O O . ALA A 1 256 ? -18.657 8.642 10.662 1.00 76.56 256 ALA A O 1
ATOM 1961 N N . TYR A 1 257 ? -20.136 7.226 11.601 1.00 74.81 257 TYR A N 1
ATOM 1962 C CA . TYR A 1 257 ? -19.595 5.987 11.032 1.00 74.81 257 TYR A CA 1
ATOM 1963 C C . TYR A 1 257 ? -20.662 5.240 10.218 1.00 74.81 257 TYR A C 1
ATOM 1965 O O . TYR A 1 257 ? -21.842 5.305 10.571 1.00 74.81 257 TYR A O 1
ATOM 1973 N N . PRO A 1 258 ? -20.292 4.503 9.153 1.00 66.00 258 PRO A N 1
ATOM 1974 C CA . PRO A 1 258 ? -21.243 3.740 8.347 1.00 66.00 258 PRO A CA 1
ATOM 1975 C C . PRO A 1 258 ? -21.773 2.521 9.123 1.00 66.00 258 PRO A C 1
ATOM 1977 O O . PRO A 1 258 ? -21.107 1.495 9.222 1.00 66.00 258 PRO A O 1
ATOM 1980 N N . HIS A 1 259 ? -22.989 2.633 9.664 1.00 65.00 259 HIS A N 1
ATOM 1981 C CA . HIS A 1 259 ? -23.599 1.639 10.560 1.00 65.00 259 HIS A CA 1
ATOM 1982 C C . HIS A 1 259 ? -24.952 1.087 10.064 1.00 65.00 259 HIS A C 1
ATOM 1984 O O . HIS A 1 259 ? -25.621 0.349 10.780 1.00 65.00 259 HIS A O 1
ATOM 1990 N N . THR A 1 260 ? -25.363 1.409 8.834 1.00 57.78 260 THR A N 1
ATOM 1991 C CA . THR A 1 260 ? -26.698 1.108 8.271 1.00 57.78 260 THR A CA 1
ATOM 1992 C C . THR A 1 260 ? -26.949 -0.370 7.930 1.00 57.78 260 THR A C 1
ATOM 1994 O O . THR A 1 260 ? -27.979 -0.703 7.348 1.00 57.78 260 THR A O 1
ATOM 1997 N N . SER A 1 261 ? -26.035 -1.279 8.283 1.00 61.03 261 SER A N 1
ATOM 1998 C CA . SER A 1 261 ? -26.226 -2.727 8.145 1.00 61.03 261 SER A CA 1
ATOM 1999 C C . SER A 1 261 ? -25.718 -3.470 9.380 1.00 61.03 261 SER A C 1
ATOM 2001 O O . SER A 1 261 ? -24.664 -3.137 9.923 1.00 61.03 261 SER A O 1
ATOM 2003 N N . ASN A 1 262 ? -26.422 -4.532 9.785 1.00 58.44 262 ASN A N 1
ATOM 2004 C CA . ASN A 1 262 ? -26.019 -5.364 10.927 1.00 58.44 262 ASN A CA 1
ATOM 2005 C C . ASN A 1 262 ? -24.624 -5.988 10.738 1.00 58.44 262 ASN A C 1
ATOM 2007 O O . ASN A 1 262 ? -23.892 -6.165 11.708 1.00 58.44 262 ASN A O 1
ATOM 2011 N N . SER A 1 263 ? -24.222 -6.267 9.494 1.00 59.31 263 SER A N 1
ATOM 2012 C CA . SER A 1 263 ? -22.857 -6.682 9.157 1.00 59.31 263 SER A CA 1
ATOM 2013 C C . SER A 1 263 ? -21.823 -5.599 9.478 1.00 59.31 263 SER A C 1
ATOM 2015 O O . SER A 1 263 ? -20.820 -5.900 10.121 1.00 59.31 263 SER A O 1
ATOM 2017 N N . ALA A 1 264 ? -22.078 -4.337 9.111 1.00 59.84 264 ALA A N 1
ATOM 2018 C CA . ALA A 1 264 ? -21.166 -3.231 9.414 1.00 59.84 264 ALA A CA 1
ATOM 2019 C C . ALA A 1 264 ? -21.050 -2.974 10.925 1.00 59.84 264 ALA A C 1
ATOM 2021 O O . ALA A 1 264 ? -19.965 -2.664 11.405 1.00 59.84 264 ALA A O 1
ATOM 2022 N N . ALA A 1 265 ? -22.124 -3.181 11.698 1.00 65.12 265 ALA A N 1
ATOM 2023 C CA . ALA A 1 265 ? -22.077 -3.041 13.156 1.00 65.12 265 ALA A CA 1
ATOM 2024 C C . ALA A 1 265 ? -20.998 -3.930 13.806 1.00 65.12 265 ALA A C 1
ATOM 2026 O O . ALA A 1 265 ? -20.322 -3.499 14.739 1.00 65.12 265 ALA A O 1
ATOM 2027 N N . THR A 1 266 ? -20.766 -5.137 13.273 1.00 67.62 266 THR A N 1
ATOM 2028 C CA . THR A 1 266 ? -19.701 -6.024 13.775 1.00 67.62 266 THR A CA 1
ATOM 2029 C C . THR A 1 266 ? -18.287 -5.517 13.474 1.00 67.62 266 THR A C 1
ATOM 2031 O O . THR A 1 266 ? -17.375 -5.819 14.237 1.00 67.62 266 THR A O 1
ATOM 2034 N N . THR A 1 267 ? -18.093 -4.697 12.434 1.00 70.12 267 THR A N 1
ATOM 2035 C CA . THR A 1 267 ? -16.777 -4.179 12.017 1.00 70.12 267 THR A CA 1
ATOM 2036 C C . THR A 1 267 ? -16.547 -2.701 12.352 1.00 70.12 267 THR A C 1
ATOM 2038 O O . THR A 1 267 ? -15.422 -2.228 12.207 1.00 70.12 267 THR A O 1
ATOM 2041 N N . LEU A 1 268 ? -17.555 -1.981 12.868 1.00 76.50 268 LEU A N 1
ATOM 2042 C CA . LEU A 1 268 ? -17.491 -0.548 13.216 1.00 76.50 268 LEU A CA 1
ATOM 2043 C C . LEU A 1 268 ? -16.251 -0.159 14.031 1.00 76.50 268 LEU A C 1
ATOM 2045 O O . LEU A 1 268 ? -15.632 0.866 13.752 1.00 76.50 268 LEU A O 1
ATOM 2049 N N . HIS A 1 269 ? -15.872 -0.988 15.006 1.00 78.75 269 HIS A N 1
ATOM 2050 C CA . HIS A 1 269 ? -14.717 -0.756 15.873 1.00 78.75 269 HIS A CA 1
ATOM 2051 C C . HIS A 1 269 ? -13.393 -0.597 15.102 1.00 78.75 269 HIS A C 1
ATOM 2053 O O . HIS A 1 269 ? -12.559 0.215 15.489 1.00 78.75 269 HIS A O 1
ATOM 2059 N N . HIS A 1 270 ? -13.239 -1.260 13.952 1.00 76.81 270 HIS A N 1
ATOM 2060 C CA . HIS A 1 270 ? -12.087 -1.100 13.056 1.00 76.81 270 HIS A CA 1
ATOM 2061 C C . HIS A 1 270 ? -12.064 0.231 12.282 1.00 76.81 270 HIS A C 1
ATOM 2063 O O . HIS A 1 270 ? -11.094 0.527 11.585 1.00 76.81 270 HIS A O 1
ATOM 2069 N N . THR A 1 271 ? -13.138 1.018 12.341 1.00 75.19 271 THR A N 1
ATOM 2070 C CA . THR A 1 271 ? -13.273 2.277 11.589 1.00 75.19 271 THR A CA 1
ATOM 2071 C C . THR A 1 271 ? -13.176 3.525 12.463 1.00 75.19 271 THR A C 1
ATOM 2073 O O . THR A 1 271 ? -13.156 4.626 11.912 1.00 75.19 271 THR A O 1
ATOM 2076 N N . LEU A 1 272 ? -13.091 3.360 13.792 1.00 80.25 272 LEU A N 1
ATOM 2077 C CA . LEU A 1 272 ? -13.050 4.452 14.767 1.00 80.25 272 LEU A CA 1
ATOM 2078 C C . LEU A 1 272 ? -11.824 5.359 14.581 1.00 80.25 272 LEU A C 1
ATOM 2080 O O . LEU A 1 272 ? -10.737 4.910 14.214 1.00 80.25 272 LEU A O 1
ATOM 2084 N N . LYS A 1 273 ? -12.005 6.653 14.856 1.00 78.56 273 LYS A N 1
ATOM 2085 C CA . LYS A 1 273 ? -11.029 7.723 14.614 1.00 78.56 273 LYS A CA 1
ATOM 2086 C C . LYS A 1 273 ? -10.827 8.573 15.864 1.00 78.56 273 LYS A C 1
ATOM 2088 O O . LYS A 1 273 ? -11.781 8.878 16.575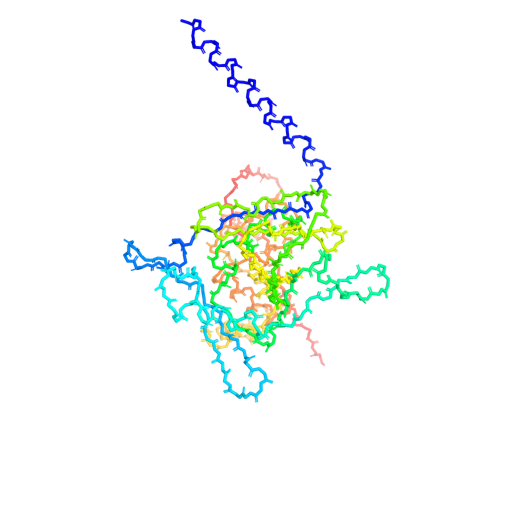 1.00 78.56 273 LYS A O 1
ATOM 2093 N N . GLY A 1 274 ? -9.588 9.013 16.085 1.00 83.62 274 GLY A N 1
ATOM 2094 C CA . GLY A 1 274 ? -9.241 9.954 17.154 1.00 83.62 274 GLY A CA 1
ATOM 2095 C C . GLY A 1 274 ? -9.728 9.495 18.532 1.00 83.62 274 GLY A C 1
ATOM 2096 O O . GLY A 1 274 ? -9.508 8.346 18.918 1.00 83.62 274 GLY A O 1
ATOM 2097 N N . LEU A 1 275 ? -10.415 10.391 19.249 1.00 83.94 275 LEU A N 1
ATOM 2098 C CA . LEU A 1 275 ? -10.961 10.139 20.587 1.00 83.94 275 LEU A CA 1
ATOM 2099 C C . LEU A 1 275 ? -11.837 8.883 20.660 1.00 83.94 275 LEU A C 1
ATOM 2101 O O . LEU A 1 275 ? -11.740 8.148 21.637 1.00 83.94 275 LEU A O 1
ATOM 2105 N N . ASP A 1 276 ? -12.626 8.587 19.626 1.00 86.88 276 ASP A N 1
ATOM 2106 C CA . ASP A 1 276 ? -13.541 7.439 19.633 1.00 86.88 276 ASP A CA 1
ATOM 2107 C C . ASP A 1 276 ? -12.760 6.113 19.735 1.00 86.88 276 ASP A C 1
ATOM 2109 O O . ASP A 1 276 ? -13.139 5.207 20.475 1.00 86.88 276 ASP A O 1
ATOM 2113 N N . MET A 1 277 ? -11.609 6.019 19.056 1.00 87.06 277 MET A N 1
ATOM 2114 C CA . MET A 1 277 ? -10.717 4.858 19.159 1.00 87.06 277 MET A CA 1
ATOM 2115 C C . MET A 1 277 ? -10.029 4.789 20.530 1.00 87.06 277 MET A C 1
ATOM 2117 O O . MET A 1 277 ? -9.910 3.703 21.095 1.00 87.06 277 MET A O 1
ATOM 2121 N N . LEU A 1 278 ? -9.617 5.930 21.096 1.00 86.88 278 LEU A N 1
ATOM 2122 C CA . LEU A 1 278 ? -8.990 5.983 22.425 1.00 86.88 278 LEU A CA 1
ATOM 2123 C C . LEU A 1 278 ? -9.962 5.541 23.530 1.00 86.88 278 LEU A C 1
ATOM 2125 O O . LEU A 1 278 ? -9.590 4.750 24.396 1.00 86.88 278 LEU A O 1
ATOM 2129 N N . VAL A 1 279 ? -11.221 5.985 23.468 1.00 88.38 279 VAL A N 1
ATOM 2130 C CA . VAL A 1 279 ? -12.293 5.548 24.378 1.00 88.38 279 VAL A CA 1
ATOM 2131 C C . VAL A 1 279 ? -12.552 4.048 24.226 1.00 88.38 279 VAL A C 1
ATOM 2133 O O . VAL A 1 279 ? -12.600 3.329 25.226 1.00 88.38 279 VAL A O 1
ATOM 2136 N N . TYR A 1 280 ? -12.656 3.548 22.990 1.00 88.62 280 TYR A N 1
ATOM 2137 C CA . TYR A 1 280 ? -12.836 2.120 22.719 1.00 88.62 280 TYR A CA 1
ATOM 2138 C C . TYR A 1 280 ? -11.686 1.267 23.281 1.00 88.62 280 TYR A C 1
ATOM 2140 O O . TYR A 1 280 ? -11.947 0.292 23.989 1.00 88.62 280 TYR A O 1
ATOM 2148 N N . GLN A 1 281 ? -10.426 1.642 23.033 1.00 87.81 281 GLN A N 1
ATOM 2149 C CA . GLN A 1 281 ? -9.257 0.939 23.574 1.00 87.81 281 GLN A CA 1
ATOM 2150 C C . GLN A 1 281 ? -9.214 0.966 25.105 1.00 87.81 281 GLN A C 1
ATOM 2152 O O . GLN A 1 281 ? -8.985 -0.075 25.722 1.00 87.81 281 GLN A O 1
ATOM 2157 N N . ALA A 1 282 ? -9.454 2.128 25.722 1.00 87.44 282 ALA A N 1
ATOM 2158 C CA . ALA A 1 282 ? -9.446 2.278 27.174 1.00 87.44 282 ALA A CA 1
ATOM 2159 C C . ALA A 1 282 ? -10.472 1.347 27.836 1.00 87.44 282 ALA A C 1
ATOM 2161 O O . ALA A 1 282 ? -10.133 0.580 28.737 1.00 87.44 282 ALA A O 1
ATOM 2162 N N . LEU A 1 283 ? -11.707 1.335 27.325 1.00 87.94 283 LEU A N 1
ATOM 2163 C CA . LEU A 1 283 ? -12.750 0.425 27.795 1.00 87.94 283 LEU A CA 1
ATOM 2164 C C . LEU A 1 283 ? -12.381 -1.043 27.535 1.00 87.94 283 LEU A C 1
ATOM 2166 O O . LEU A 1 283 ? -12.623 -1.887 28.397 1.00 87.94 283 LEU A O 1
ATOM 2170 N N . LYS A 1 284 ? -11.767 -1.366 26.388 1.00 88.31 284 LYS A N 1
ATOM 2171 C CA . LYS A 1 284 ? -11.399 -2.746 26.023 1.00 88.31 284 LYS A CA 1
ATOM 2172 C C . LYS A 1 284 ? -10.301 -3.299 26.925 1.00 88.31 284 LYS A C 1
ATOM 2174 O O . LYS A 1 284 ? -10.427 -4.438 27.363 1.00 88.31 284 LYS A O 1
ATOM 2179 N N . ARG A 1 285 ? -9.306 -2.483 27.291 1.00 86.88 285 ARG A N 1
ATOM 2180 C CA . ARG A 1 285 ? -8.309 -2.824 28.320 1.00 86.88 285 ARG A CA 1
ATOM 2181 C C . ARG A 1 285 ? -8.936 -2.993 29.704 1.00 86.88 285 ARG A C 1
ATOM 2183 O O . ARG A 1 285 ? -8.704 -4.005 30.352 1.00 86.88 285 ARG A O 1
ATOM 2190 N N . LEU A 1 286 ? -9.727 -2.016 30.152 1.00 85.31 286 LEU A N 1
ATOM 2191 C CA . LEU A 1 286 ? -10.223 -1.966 31.534 1.00 85.31 286 LEU A CA 1
ATOM 2192 C C . LEU A 1 286 ? -11.364 -2.957 31.823 1.00 85.31 286 LEU A C 1
ATOM 2194 O O . LEU A 1 286 ? -11.587 -3.292 32.981 1.00 85.31 286 LEU A O 1
ATOM 2198 N N . THR A 1 287 ? -12.096 -3.418 30.801 1.00 84.94 287 THR A N 1
ATOM 2199 C CA . THR A 1 287 ? -13.296 -4.267 30.981 1.00 84.94 287 THR A CA 1
ATOM 2200 C C . THR A 1 287 ? -13.323 -5.547 30.140 1.00 84.94 287 THR A C 1
ATOM 2202 O O . THR A 1 287 ? -14.237 -6.354 30.290 1.00 84.94 287 THR A O 1
ATOM 2205 N N . GLY A 1 288 ? -12.371 -5.744 29.222 1.00 82.06 288 GLY A N 1
ATOM 2206 C CA . GLY A 1 288 ? -12.263 -6.938 28.371 1.00 82.06 288 GLY A CA 1
ATOM 2207 C C . GLY A 1 288 ? -13.340 -7.108 27.285 1.00 82.06 288 GLY A C 1
ATOM 2208 O O . GLY A 1 288 ? -13.130 -7.870 26.344 1.00 82.06 288 GLY A O 1
ATOM 2209 N N . SER A 1 289 ? -14.478 -6.408 27.361 1.00 83.50 289 SER A N 1
ATOM 2210 C CA . SER A 1 289 ? -15.605 -6.574 26.431 1.00 83.50 289 SER A CA 1
ATOM 2211 C C . SER A 1 289 ? -16.259 -5.240 26.067 1.00 83.50 289 SER A C 1
ATOM 2213 O O . SER A 1 289 ? -17.012 -4.673 26.855 1.00 83.50 289 SER A O 1
ATOM 2215 N N . VAL A 1 290 ? -16.064 -4.786 24.826 1.00 86.88 290 VAL A N 1
ATOM 2216 C CA . VAL A 1 290 ? -16.639 -3.535 24.300 1.00 86.88 290 VAL A CA 1
ATOM 2217 C C . VAL A 1 290 ? -17.394 -3.795 23.005 1.00 86.88 290 VAL A C 1
ATOM 2219 O O . VAL A 1 290 ? -16.932 -4.541 22.141 1.00 86.88 290 VAL A O 1
ATOM 2222 N N . LYS A 1 291 ? -18.546 -3.142 22.849 1.00 83.69 291 LYS A N 1
ATOM 2223 C CA . LYS A 1 291 ? -19.339 -3.117 21.618 1.00 83.69 291 LYS A CA 1
ATOM 2224 C C . LYS A 1 291 ? -19.458 -1.692 21.094 1.00 83.69 291 LYS A C 1
ATOM 2226 O O . LYS A 1 291 ? -19.493 -0.739 21.866 1.00 83.69 291 LYS A O 1
ATOM 2231 N N . VAL A 1 292 ? -19.563 -1.571 19.775 1.00 83.62 292 VAL A N 1
ATOM 2232 C CA . VAL A 1 292 ? -19.926 -0.329 19.089 1.00 83.62 292 VAL A CA 1
ATOM 2233 C C . VAL A 1 292 ? -21.270 -0.576 18.416 1.00 83.62 292 VAL A C 1
ATOM 2235 O O . VAL A 1 292 ? -21.436 -1.579 17.725 1.00 83.62 292 VAL A O 1
ATOM 2238 N N . THR A 1 293 ? -22.241 0.294 18.662 1.00 76.44 293 THR A N 1
ATOM 2239 C CA . THR A 1 293 ? -23.611 0.189 18.141 1.00 76.44 293 THR A CA 1
ATOM 2240 C C . THR A 1 293 ? -24.078 1.546 17.625 1.00 76.44 293 THR A C 1
ATOM 2242 O O . THR A 1 293 ? -23.429 2.557 17.867 1.00 76.44 293 THR A O 1
ATOM 2245 N N . HIS A 1 294 ? -25.199 1.593 16.914 1.00 71.38 294 HIS A N 1
ATOM 2246 C CA . HIS A 1 294 ? -25.896 2.851 16.652 1.00 71.38 294 HIS A CA 1
ATOM 2247 C C . HIS A 1 294 ? -26.623 3.324 17.920 1.00 71.38 294 HIS A C 1
ATOM 2249 O O . HIS A 1 294 ? -27.124 2.490 18.682 1.00 71.38 294 HIS A O 1
ATOM 2255 N N . ALA A 1 295 ? -26.690 4.638 18.142 1.00 63.44 295 ALA A N 1
ATOM 2256 C CA . ALA A 1 295 ? -27.616 5.226 19.101 1.00 63.44 295 ALA A CA 1
ATOM 2257 C C . ALA A 1 295 ? -28.995 5.399 18.443 1.00 63.44 295 ALA A C 1
ATOM 2259 O O . ALA A 1 295 ? -29.117 5.916 17.328 1.00 63.44 295 ALA A O 1
ATOM 2260 N N . LEU A 1 296 ? -30.050 4.977 19.137 1.00 53.78 296 LEU A N 1
ATOM 2261 C CA . LEU A 1 296 ? -31.419 5.334 18.777 1.00 53.78 296 LEU A CA 1
ATOM 2262 C C . LEU A 1 296 ? -31.754 6.670 19.444 1.00 53.78 296 LEU A C 1
ATOM 2264 O O . LEU A 1 296 ? -32.343 6.665 20.512 1.00 53.78 296 LEU A O 1
ATOM 2268 N N . ASP A 1 297 ? -31.371 7.761 18.774 1.00 51.22 297 ASP A N 1
ATOM 2269 C CA . ASP A 1 297 ? -31.720 9.161 19.064 1.00 51.22 297 ASP A CA 1
ATOM 2270 C C . ASP A 1 297 ? -31.215 9.731 20.412 1.00 51.22 297 ASP A C 1
ATOM 2272 O O . ASP A 1 297 ? -31.461 9.189 21.490 1.00 51.22 297 ASP A O 1
ATOM 2276 N N . ASP A 1 298 ? -30.533 10.878 20.359 1.00 45.25 298 ASP A N 1
ATOM 2277 C CA . ASP A 1 298 ? -30.062 11.577 21.562 1.00 45.25 298 ASP A CA 1
ATOM 2278 C C . ASP A 1 298 ? -31.234 12.121 22.402 1.00 45.25 298 ASP A C 1
ATOM 2280 O O . ASP A 1 298 ? -31.090 12.266 23.619 1.00 45.25 298 ASP A O 1
ATOM 2284 N N . GLN A 1 299 ? -32.405 12.372 21.792 1.00 44.19 299 GLN A N 1
ATOM 2285 C CA . GLN A 1 299 ? -33.624 12.717 22.535 1.00 44.19 299 GLN A CA 1
ATOM 2286 C C . GLN A 1 299 ? -34.175 11.501 23.289 1.00 44.19 299 GLN A C 1
ATOM 2288 O O . GLN A 1 299 ? -34.372 11.579 24.498 1.00 44.19 299 GLN A O 1
ATOM 2293 N N . LEU A 1 300 ? -34.300 10.342 22.627 1.00 42.25 300 LEU A N 1
ATOM 2294 C CA . LEU A 1 300 ? -34.809 9.120 23.264 1.00 42.25 300 LEU A CA 1
ATOM 2295 C C . LEU A 1 300 ? -33.925 8.628 24.416 1.00 42.25 300 LEU A C 1
ATOM 2297 O O . LEU A 1 300 ? -34.445 7.989 25.323 1.00 42.25 300 LEU A O 1
ATOM 2301 N N . PHE A 1 301 ? -32.618 8.912 24.436 1.00 43.75 301 PHE A N 1
ATOM 2302 C CA . PHE A 1 301 ? -31.772 8.548 25.582 1.00 43.75 301 PHE A CA 1
ATOM 2303 C C . PHE A 1 301 ? -31.937 9.492 26.789 1.00 43.75 301 PHE A C 1
ATOM 2305 O O . PHE A 1 301 ? -31.753 9.062 27.932 1.00 43.75 301 PHE A O 1
ATOM 2312 N N . GLN A 1 302 ? -32.301 10.761 26.566 1.00 42.91 302 GLN A N 1
ATOM 2313 C CA . GLN A 1 302 ? -32.687 11.673 27.650 1.00 42.91 302 GLN A CA 1
ATOM 2314 C C . GLN A 1 302 ? -34.097 11.361 28.156 1.00 42.91 302 GLN A C 1
ATOM 2316 O O . GLN A 1 302 ? -34.289 11.259 29.368 1.00 42.91 302 GLN A O 1
ATOM 2321 N N . ASP A 1 303 ? -35.036 11.107 27.244 1.00 38.84 303 ASP A N 1
ATOM 2322 C CA . ASP A 1 303 ? -36.408 10.728 27.575 1.00 38.84 303 ASP A CA 1
ATOM 2323 C C . ASP A 1 303 ? -36.443 9.359 28.275 1.00 38.84 303 ASP A C 1
ATOM 2325 O O . ASP A 1 303 ? -37.031 9.253 29.338 1.00 38.84 303 ASP A O 1
ATOM 2329 N N . TRP A 1 304 ? -35.691 8.342 27.830 1.00 41.00 304 TRP A N 1
ATOM 2330 C CA . TRP A 1 304 ? -35.598 7.035 28.516 1.00 41.00 304 TRP A CA 1
ATOM 2331 C C . TRP A 1 304 ? -35.094 7.131 29.967 1.00 41.00 304 TRP A C 1
ATOM 2333 O O . TRP A 1 304 ? -35.455 6.312 30.814 1.00 41.00 304 TRP A O 1
ATOM 2343 N N . ARG A 1 305 ? -34.276 8.143 30.282 1.00 37.91 305 ARG A N 1
ATOM 2344 C CA . ARG A 1 305 ? -33.806 8.415 31.650 1.00 37.91 305 ARG A CA 1
ATOM 2345 C C . ARG A 1 305 ? -34.883 9.068 32.532 1.00 37.91 305 ARG A C 1
ATOM 2347 O O . ARG A 1 305 ? -34.745 9.041 33.755 1.00 37.91 305 ARG A O 1
ATOM 2354 N N . LEU A 1 306 ? -35.925 9.638 31.930 1.00 44.16 306 LEU A N 1
ATOM 2355 C CA . LEU A 1 306 ? -37.103 10.207 32.592 1.00 44.16 306 LEU A CA 1
ATOM 2356 C C . LEU A 1 306 ? -38.279 9.206 32.613 1.00 44.16 306 LEU A C 1
ATOM 2358 O O . LEU A 1 306 ? -38.969 9.110 33.623 1.00 44.16 306 LEU A O 1
ATOM 2362 N N . ASP A 1 307 ? -38.426 8.411 31.551 1.00 37.00 307 ASP A N 1
ATOM 2363 C CA . ASP A 1 307 ? -39.507 7.450 31.290 1.00 37.00 307 ASP A CA 1
ATOM 2364 C C . ASP A 1 307 ? -39.263 6.047 31.875 1.00 37.00 307 ASP A C 1
ATOM 2366 O O . ASP A 1 307 ? -40.113 5.165 31.765 1.00 37.00 307 ASP A O 1
ATOM 2370 N N . CYS A 1 308 ? -38.142 5.806 32.566 1.00 41.53 308 CYS A N 1
ATOM 2371 C CA . CYS A 1 308 ? -37.983 4.620 33.425 1.00 41.53 308 CYS A CA 1
ATOM 2372 C C . CYS A 1 308 ? -38.792 4.730 34.736 1.00 41.53 308 CYS A C 1
ATOM 2374 O O . CYS A 1 308 ? -38.288 4.467 35.830 1.00 41.53 308 CYS A O 1
ATOM 2376 N N . GLY A 1 309 ? -40.068 5.080 34.586 1.00 40.69 309 GLY A N 1
ATOM 2377 C CA . GLY A 1 309 ? -41.161 4.907 35.530 1.00 40.69 309 GLY A CA 1
ATOM 2378 C C . GLY A 1 309 ? -42.385 4.381 34.771 1.00 40.69 309 GLY A C 1
ATOM 2379 O O . GLY A 1 309 ? -43.192 5.179 34.326 1.00 40.69 309 GLY A O 1
ATOM 2380 N N . GLU A 1 310 ? -42.452 3.051 34.646 1.00 40.22 310 GLU A N 1
ATOM 2381 C CA . GLU A 1 310 ? -43.550 2.177 34.168 1.00 40.22 310 GLU A CA 1
ATOM 2382 C C . GLU A 1 310 ? -44.320 2.530 32.861 1.00 40.22 310 GLU A C 1
ATOM 2384 O O . GLU A 1 310 ? -44.965 3.561 32.722 1.00 40.22 310 GLU A O 1
ATOM 2389 N N . ASP A 1 311 ? -44.332 1.540 31.954 1.00 44.47 311 ASP A N 1
ATOM 2390 C CA . ASP A 1 311 ? -45.208 1.343 30.783 1.00 44.47 311 ASP A CA 1
ATOM 2391 C C . ASP A 1 311 ? -45.137 2.307 29.577 1.00 44.47 311 ASP A C 1
ATOM 2393 O O . ASP A 1 311 ? -45.741 3.377 29.543 1.00 44.47 311 ASP A O 1
ATOM 2397 N N . ILE A 1 312 ? -44.544 1.823 28.469 1.00 40.12 312 ILE A N 1
ATOM 2398 C CA . ILE A 1 312 ? -44.728 2.403 27.124 1.00 40.12 312 ILE A CA 1
ATOM 2399 C C . ILE A 1 312 ? -45.022 1.311 26.087 1.00 40.12 312 ILE A C 1
ATOM 2401 O O . ILE A 1 312 ? -44.125 0.618 25.602 1.00 40.12 312 ILE A O 1
ATOM 2405 N N . GLU A 1 313 ? -46.285 1.232 25.663 1.00 33.50 313 GLU A N 1
ATOM 2406 C CA . GLU A 1 313 ? -46.701 0.505 24.464 1.00 33.50 313 GLU A CA 1
ATOM 2407 C C . GLU A 1 313 ? -47.004 1.500 23.322 1.00 33.50 313 GLU A C 1
ATOM 2409 O O . GLU A 1 313 ? -47.960 2.270 23.367 1.00 33.50 313 GLU A O 1
ATOM 2414 N N . GLY A 1 314 ? -46.185 1.470 22.265 1.00 42.62 314 GLY A N 1
ATOM 2415 C CA . GLY A 1 314 ? -46.562 1.946 20.927 1.00 42.62 314 GLY A CA 1
ATOM 2416 C C . GLY A 1 314 ? -46.507 3.454 20.618 1.00 42.62 314 GLY A C 1
ATOM 2417 O O . GLY A 1 314 ? -47.531 4.137 20.629 1.00 42.62 314 GLY A O 1
ATOM 2418 N N . LYS A 1 315 ? -45.355 3.920 20.105 1.00 32.09 315 LYS A N 1
ATOM 2419 C CA . LYS A 1 315 ? -45.242 4.884 18.979 1.00 32.09 315 LYS A CA 1
ATOM 2420 C C . LYS A 1 315 ? -43.794 4.964 18.480 1.00 32.09 315 LYS A C 1
ATOM 2422 O O . LYS A 1 315 ? -42.911 5.355 19.226 1.00 32.09 315 LYS A O 1
ATOM 2427 N N . ILE A 1 316 ? -43.557 4.628 17.208 1.00 33.59 316 ILE A N 1
ATOM 2428 C CA . ILE A 1 316 ? -42.231 4.710 16.569 1.00 33.59 316 ILE A CA 1
ATOM 2429 C C . ILE A 1 316 ? -42.219 5.900 15.590 1.00 33.59 316 ILE A C 1
ATOM 2431 O O . ILE A 1 316 ? -42.948 5.855 14.593 1.00 33.59 316 ILE A O 1
ATOM 2435 N N . PRO A 1 317 ? -41.414 6.955 15.823 1.00 31.48 317 PRO A N 1
ATOM 2436 C CA . PRO A 1 317 ? -41.185 8.017 14.843 1.00 31.48 317 PRO A CA 1
ATOM 2437 C C . PRO A 1 317 ? -40.338 7.533 13.652 1.00 31.48 317 PRO A C 1
ATOM 2439 O O . PRO A 1 317 ? -39.538 6.605 13.765 1.00 31.48 317 PRO A O 1
ATOM 2442 N N . LYS A 1 318 ? -40.486 8.174 12.485 1.00 34.66 318 LYS A N 1
ATOM 2443 C CA . LYS A 1 318 ? -39.657 7.878 11.301 1.00 34.66 318 LYS A CA 1
ATOM 2444 C C . LYS A 1 318 ? -38.214 8.348 11.523 1.00 34.66 318 LYS A C 1
ATOM 2446 O O . LYS A 1 318 ? -38.005 9.518 11.823 1.00 34.66 318 LYS A O 1
ATOM 2451 N N . LEU A 1 319 ? -37.240 7.461 11.304 1.00 33.66 319 LEU A N 1
ATOM 2452 C CA . LEU A 1 319 ? -35.817 7.756 11.498 1.00 33.66 319 LEU A CA 1
ATOM 2453 C C . LEU A 1 319 ? -35.286 8.828 10.528 1.00 33.66 319 LEU A C 1
ATOM 2455 O O . LEU A 1 319 ? -35.531 8.763 9.321 1.00 33.66 319 LEU A O 1
ATOM 2459 N N . SER A 1 320 ? -34.460 9.735 11.060 1.00 35.41 320 SER A N 1
ATOM 2460 C CA . SER A 1 320 ? -33.469 10.499 10.294 1.00 35.41 320 SER A CA 1
ATOM 2461 C C . SER A 1 320 ? -32.159 9.707 10.198 1.00 35.41 320 SER A C 1
ATOM 2463 O O . SER A 1 320 ? -31.755 9.037 11.144 1.00 35.41 320 SER A O 1
ATOM 2465 N N . TYR A 1 321 ? -31.460 9.796 9.066 1.00 44.91 321 TYR A N 1
ATOM 2466 C CA . TYR A 1 321 ? -30.256 9.003 8.771 1.00 44.91 321 TYR A CA 1
ATOM 2467 C C . TYR A 1 321 ? -28.955 9.602 9.349 1.00 44.91 321 TYR A C 1
ATOM 2469 O O . TYR A 1 321 ? -27.894 9.493 8.736 1.00 44.91 321 TYR A O 1
ATOM 2477 N N . THR A 1 322 ? -29.029 10.277 10.501 1.00 38.69 322 THR A N 1
ATOM 2478 C CA . THR A 1 322 ? -27.957 11.146 11.032 1.00 38.69 322 THR A CA 1
ATOM 2479 C C . THR A 1 322 ? -27.521 10.825 12.465 1.00 38.69 322 THR A C 1
ATOM 2481 O O . THR A 1 322 ? -26.800 11.616 13.065 1.00 38.69 322 THR A O 1
ATOM 2484 N N . ASN A 1 323 ? -27.937 9.688 13.028 1.00 50.34 323 ASN A N 1
ATOM 2485 C CA . ASN A 1 323 ? -27.660 9.366 14.431 1.00 50.34 323 ASN A CA 1
ATOM 2486 C C . ASN A 1 323 ? -26.181 8.991 14.675 1.00 50.34 323 ASN A C 1
ATOM 2488 O O . ASN A 1 323 ? -25.578 8.298 13.844 1.00 50.34 323 ASN A O 1
ATOM 2492 N N . PRO A 1 324 ? -25.590 9.394 15.816 1.00 54.84 324 PRO A N 1
ATOM 2493 C CA . PRO A 1 324 ? -24.239 8.992 16.191 1.00 54.84 324 PRO A CA 1
ATOM 2494 C C . PRO A 1 324 ? -24.161 7.498 16.548 1.00 54.84 324 PRO A C 1
ATOM 2496 O O . PRO A 1 324 ? -25.144 6.849 16.914 1.00 54.84 324 PRO A O 1
ATOM 2499 N N . ALA A 1 325 ? -22.957 6.934 16.457 1.00 57.69 325 ALA A N 1
ATOM 2500 C CA . ALA A 1 325 ? -22.662 5.629 17.043 1.00 57.69 325 ALA A CA 1
ATOM 2501 C C . ALA A 1 325 ? -22.327 5.782 18.538 1.00 57.69 325 ALA A C 1
ATOM 2503 O O . ALA A 1 325 ? -21.840 6.825 18.960 1.00 57.69 325 ALA A O 1
ATOM 2504 N N . THR A 1 326 ? -22.515 4.729 19.328 1.00 63.44 326 THR A N 1
ATOM 2505 C CA . THR A 1 326 ? -22.159 4.670 20.751 1.00 63.44 326 THR A CA 1
ATOM 2506 C C . THR A 1 326 ? -21.231 3.491 21.005 1.00 63.44 326 THR A C 1
ATOM 2508 O O . THR A 1 326 ? -21.481 2.369 20.556 1.00 63.44 326 THR A O 1
ATOM 2511 N N . ILE A 1 327 ? -20.155 3.748 21.743 1.00 73.88 327 ILE A N 1
ATOM 2512 C CA . ILE A 1 327 ? -19.211 2.748 22.242 1.00 73.88 327 ILE A CA 1
ATOM 2513 C C . ILE A 1 327 ? -19.613 2.415 23.674 1.00 73.88 327 ILE A C 1
ATOM 2515 O O . ILE A 1 327 ? -19.787 3.326 24.478 1.00 73.88 327 ILE A O 1
ATOM 2519 N N . GLY A 1 328 ? -19.738 1.136 24.024 1.00 71.31 328 GLY A N 1
ATOM 2520 C CA . GLY A 1 328 ? -20.105 0.756 25.384 1.00 71.31 328 GLY A CA 1
ATOM 2521 C C . GLY A 1 328 ? -19.609 -0.608 25.839 1.00 71.31 328 GLY A C 1
ATOM 2522 O O . GLY A 1 328 ? -19.306 -1.496 25.041 1.00 71.31 328 GLY A O 1
ATOM 2523 N N . THR A 1 329 ? -19.540 -0.764 27.156 1.00 67.31 329 THR A N 1
ATOM 2524 C CA . THR A 1 329 ? -19.109 -1.978 27.859 1.00 67.31 329 THR A CA 1
ATOM 2525 C C . THR A 1 329 ? -20.154 -2.413 28.882 1.00 67.31 329 THR A C 1
ATOM 2527 O O . THR A 1 329 ? -20.952 -1.602 29.361 1.00 67.31 329 THR A O 1
ATOM 2530 N N . ARG A 1 330 ? -20.141 -3.703 29.225 1.00 59.16 330 ARG A N 1
ATOM 2531 C CA . ARG A 1 330 ? -20.901 -4.267 30.341 1.00 59.16 330 ARG A CA 1
ATOM 2532 C C . ARG A 1 330 ? -19.933 -4.543 31.485 1.00 59.16 330 ARG A C 1
ATOM 2534 O O . ARG A 1 330 ? -19.186 -5.516 31.416 1.00 59.16 330 ARG A O 1
ATOM 2541 N N . ASN A 1 331 ? -19.972 -3.729 32.539 1.00 50.66 331 ASN A N 1
ATOM 2542 C CA . ASN A 1 331 ? -19.180 -4.013 33.732 1.00 50.66 331 ASN A CA 1
ATOM 2543 C C . ASN A 1 331 ? -19.827 -5.172 34.505 1.00 50.66 331 ASN A C 1
ATOM 2545 O O . ASN A 1 331 ? -21.012 -5.109 34.848 1.00 50.66 331 ASN A O 1
ATOM 2549 N N . GLY A 1 332 ? -19.059 -6.232 34.742 1.00 44.72 332 GLY A N 1
ATOM 2550 C CA . GLY A 1 332 ? -19.516 -7.465 35.372 1.00 44.72 332 GLY A CA 1
ATOM 2551 C C . GLY A 1 332 ? -18.427 -8.056 36.251 1.00 44.72 332 GLY A C 1
ATOM 2552 O O . GLY A 1 332 ? -17.753 -8.997 35.844 1.00 44.72 332 GLY A O 1
ATOM 2553 N N . TYR A 1 333 ? -18.268 -7.513 37.458 1.00 35.88 333 TYR A N 1
ATOM 2554 C CA . TYR A 1 333 ? -17.409 -8.117 38.471 1.00 35.88 333 TYR A CA 1
ATOM 2555 C C . TYR A 1 333 ? -18.003 -9.454 38.941 1.00 35.88 333 TYR A C 1
ATOM 2557 O O . TYR A 1 333 ? -19.119 -9.463 39.474 1.00 35.88 333 TYR A O 1
ATOM 2565 N N . PRO A 1 334 ? -17.279 -10.583 38.827 1.00 33.09 334 PRO A N 1
ATOM 2566 C CA . PRO A 1 334 ? -17.598 -11.748 39.630 1.00 33.09 334 PRO A CA 1
ATOM 2567 C C . PRO A 1 334 ? -17.273 -11.405 41.087 1.00 33.09 334 PRO A C 1
ATOM 2569 O O . PRO A 1 334 ? -16.121 -11.130 41.424 1.00 33.09 334 PRO A O 1
ATOM 2572 N N . ARG A 1 335 ? -18.280 -11.421 41.967 1.00 30.31 335 ARG A N 1
ATOM 2573 C CA . ARG A 1 335 ? -18.021 -11.412 43.411 1.00 30.31 335 ARG A CA 1
ATOM 2574 C C . ARG A 1 335 ? -17.334 -12.729 43.766 1.00 30.31 335 ARG A C 1
ATOM 2576 O O . ARG A 1 335 ? -17.990 -13.766 43.818 1.00 30.31 335 ARG A O 1
ATOM 2583 N N . VAL A 1 336 ? -16.023 -12.680 43.989 1.00 26.47 336 VAL A N 1
ATOM 2584 C CA . VAL A 1 336 ? -15.323 -13.724 44.740 1.00 26.47 336 VAL A CA 1
ATOM 2585 C C . VAL A 1 336 ? -15.817 -13.602 46.182 1.00 26.47 336 VAL A C 1
ATOM 2587 O O . VAL A 1 336 ? -15.677 -12.536 46.782 1.00 26.47 336 VAL A O 1
ATOM 2590 N N . GLY A 1 337 ? -16.491 -14.647 46.663 1.00 29.17 337 GLY A N 1
ATOM 2591 C CA . GLY A 1 337 ? -16.933 -14.780 48.055 1.00 29.17 337 GLY A CA 1
ATOM 2592 C C . GLY A 1 337 ? -15.870 -15.417 48.936 1.00 29.17 337 GLY A C 1
ATOM 2593 O O . GLY A 1 337 ? -14.975 -16.084 48.369 1.00 29.17 337 GLY A O 1
#

Mean predicted aligned error: 16.32 Å

Radius of gyration: 28.94 Å; Cα contacts (8 Å, |Δi|>4): 427; chains: 1; bounding box: 80×53×82 Å

Solvent-accessible surface area (backbone atoms only — not comparable to full-atom values): 20603 Å² total; per-residue (Å²): 109,70,74,58,54,60,45,52,53,51,52,51,53,50,53,50,52,53,49,53,54,48,56,72,42,74,82,50,83,61,57,62,53,70,54,74,46,54,37,69,71,58,45,64,99,86,67,80,94,83,71,58,49,61,46,38,41,40,35,54,42,92,86,54,103,45,72,47,68,31,55,37,78,67,48,86,94,36,67,68,41,48,48,29,45,54,47,54,62,68,68,31,43,78,40,64,46,75,61,86,97,37,81,44,78,49,66,90,59,32,45,29,32,30,39,54,41,92,45,43,49,64,75,77,53,57,67,85,70,47,49,52,57,51,48,39,69,61,60,56,76,100,64,91,49,35,68,46,75,42,76,51,32,41,37,38,40,26,41,40,81,87,88,76,93,75,76,83,80,83,62,92,57,94,55,51,50,73,51,72,52,62,51,93,85,57,90,80,86,76,56,44,37,93,70,80,79,44,79,42,83,41,59,51,76,38,84,27,57,73,45,74,37,25,54,62,73,50,66,83,84,59,70,54,85,79,35,71,65,44,57,52,51,51,55,48,74,67,34,74,84,53,56,73,86,37,49,79,51,75,45,76,38,88,58,84,69,84,56,96,40,79,72,37,36,78,50,42,61,37,68,46,56,72,68,47,37,53,54,48,42,47,46,32,71,77,58,73,46,66,50,49,44,78,47,77,48,81,63,52,58,55,46,51,72,67,56,80,65,79,90,87,86,88,85,84,80,86,84,72,100,75,60,42,30,30,40,33,32,62,52,74,82,78,82,82,127

Foldseek 3Di:
DVVVVVVVVVVVVVVVVVVVVVVVPVPDQPFKDKDKFFQQLLDDDPDDPDDRDWKWKWFQQPPDRDIAIATPPQDPPPVVNVVSVVVVLVSFAQDWDDDDPDTDGDVVAWRKGKDFPVGMDIPDDCVSRCNQVVCCVRRDDDDDWGKDWDFGMKMKTAAADDDAPDDPPPDPDSRIDMDMDGDPPDDHDDGHPPDDMDIDGDIDIDTHCPDLLVLLPVLPPDDCVPPPVLVVVLVLLVDCPRCVVWDKDKDWAPDADPAPDPVVQVSRLSVHDDPRVSVSSSCCVNAVDKGKHWDPDPVVVVVVVVPVPDDDDDDDDDDDPDTTIMMMDIHDDDPPD

Organism: NCBI:txid2588326

Nearest PDB structures (foldseek):
  4iw3-assembly2_J  TM=3.512E-01  e=6.234E-01  Pseudomonas putida KT2440
  8y2i-assembly1_A  TM=1.781E-01  e=3.651E+00  Lentisphaerota
  8xb5-assembly1_A  TM=1.095E-01  e=6.981E+00  Acinetobacter phage SH-Ab 15497

Secondary structure (DSSP, 8-state):
-HHHHHHHHHHHHHHHHHHHHHHHHHTS---EEEEEEEGGGGS-TT--TT-PPPEEEEEE-TTSS-EEEEEESPPTT-HHHHHHHHHHHHHSEE--EEETTEEE--TTT-EEEEEEGGGEEES--TTTTTHHHHHHHHH--SS--EEEEEEEEEEEEE-----SS------S-TTEEEEEEE-TTS--------SS-EEEEEEEEEEES-SGGGGGT-GGG--GGGSHHHHHHHHHHT-TTSSBTBEEEEEE-SS----SSHHHHHHGGGG--THHHHHHHHHHHHHS-EEEEE-S-HHHHHHHHHH-SS------PPPPTTPPEEEEEEE------

Sequence (337 aa):
SSEAETRQERDQLAFATVSDALAKQAGKSVFAVGGKIKVDNLAGVGSNVSETSPIVLRCDSGKLNHCHKASLPVLANDSASEEAFAKLLKDSEPATYGVGSKEVFDETYRKAGKMSAARFSTNLNPYEHGVIDAISQALTHRNHRGIRAELYNLNLATRHRGREVTFDWASNNATSIQWAAFFSDCEHEVLEVTSGYRLTLAYNLYWTSSGPASMADNLDVLEPESLHFFSALQALLQCPDFLPNGGLLGFTCTHAYPHTSNSAATTLHHTLKGLDMLVYQALKRLTGSVKVTHALDDQLFQDWRLDCGEDIEGKIPKLSYTNPATIGTRNGYPRVG

pLDDT: mean 70.03, std 16.48, range [26.47, 91.31]